Protein AF-A0A150MT27-F1 (afdb_monomer_lite)

Foldseek 3Di:
DDDDDDDDDDDDDDDDDDDDDDDDDDDDDDDPDDPVVVVLVCLQAQAAAAACLVNVSSPLLVLLLLLLQLLLVLVVQHDDDQVPDDDDLVNVLVSLVSSLVSLVSHHYDDDCVVLSVVLNVLSVVCNVVSPDRPDVSSVVNNVSSQVSSVGRHPPHDDGNPPPPVVVVVLAPPDDPDPDPLVVLVVLLDQLPDPDQPPDPDPLRSQLVSLVVQLSSLVNVLVVDNDPLSVVLSVVSNSLSVCSNPDPDSVCSVVSSVVSVVSSVVVVVVVVD

pLDDT: mean 74.23, std 21.22, range [22.47, 98.31]

Radius of gyration: 25.44 Å; chains: 1; bounding box: 55×73×66 Å

Secondary structure (DSSP, 8-state):
---------------------------------SHHHHHHHHHHB--TTB-TTT-TT-HHHHHHHHHHHHHHHHTTSS---STTSPPPHHHHHHHHHHHHHHHHH-B--STTHHHHHHHHHHHHHHHHTT--TT-HHHHHHHHHHHHHHHHHBTT--------TTTGGGTS-TT-S-SSHHHHHHHHHHHHT-S--TTSSSHHHHHHHHHHHHHHHHHHHHHH---HHHHHHHHHHHHHHHHHTT---GGGHHHHHHHHHHHHHHHHHHTT-

Organism: Geobacillus stearothermophilus (NCBI:txid1422)

Structure (mmCIF, N/CA/C/O backbone):
data_AF-A0A150MT27-F1
#
_entry.id   AF-A0A150MT27-F1
#
loop_
_atom_site.group_PDB
_atom_site.id
_atom_site.type_symbol
_atom_site.label_atom_id
_atom_site.label_alt_id
_atom_site.label_comp_id
_atom_site.label_asym_id
_atom_site.label_entity_id
_atom_site.label_seq_id
_atom_site.pdbx_PDB_ins_code
_atom_site.Cartn_x
_atom_site.Cartn_y
_atom_site.Cartn_z
_atom_site.occupancy
_atom_site.B_iso_or_equiv
_atom_site.auth_seq_id
_atom_site.auth_comp_id
_atom_site.auth_asym_id
_atom_site.auth_atom_id
_atom_site.pdbx_PDB_model_num
ATOM 1 N N . MET A 1 1 ? 4.622 46.210 31.559 1.00 41.16 1 MET A N 1
ATOM 2 C CA . MET A 1 1 ? 5.611 45.205 31.114 1.00 41.16 1 MET A CA 1
ATOM 3 C C . MET A 1 1 ? 5.125 44.618 29.802 1.00 41.16 1 MET A C 1
ATOM 5 O O . MET A 1 1 ? 4.230 43.792 29.816 1.00 41.16 1 MET A O 1
ATOM 9 N N . GLY A 1 2 ? 5.641 45.103 28.676 1.00 35.75 2 GLY A N 1
ATOM 10 C CA . GLY A 1 2 ? 5.306 44.588 27.351 1.00 35.75 2 GLY A CA 1
ATOM 11 C C . GLY A 1 2 ? 6.552 44.671 26.486 1.00 35.75 2 GLY A C 1
ATOM 12 O O . GLY A 1 2 ? 7.001 45.768 26.172 1.00 35.75 2 GLY A O 1
ATOM 13 N N . LYS A 1 3 ? 7.154 43.522 26.180 1.00 34.38 3 LYS A N 1
ATOM 14 C CA . LYS A 1 3 ? 8.244 43.408 25.210 1.00 34.38 3 LYS A CA 1
ATOM 15 C C . LYS A 1 3 ? 7.661 42.783 23.949 1.00 34.38 3 LYS A C 1
ATOM 17 O O . LYS A 1 3 ? 7.430 41.583 23.914 1.00 34.38 3 LYS A O 1
ATOM 22 N N . TRP A 1 4 ? 7.413 43.616 22.945 1.00 31.05 4 TRP A N 1
ATOM 23 C CA . TRP A 1 4 ? 7.311 43.195 21.552 1.00 31.05 4 TRP A CA 1
ATOM 24 C C . TRP A 1 4 ? 8.679 43.467 20.930 1.00 31.05 4 TRP A C 1
ATOM 26 O O . TRP A 1 4 ? 9.161 44.598 20.979 1.00 31.05 4 TRP A O 1
ATOM 36 N N . ILE A 1 5 ? 9.341 42.426 20.427 1.00 39.09 5 ILE A N 1
ATOM 37 C CA . ILE A 1 5 ? 10.638 42.533 19.756 1.00 39.09 5 ILE A CA 1
ATOM 38 C C . ILE A 1 5 ? 10.405 42.323 18.259 1.00 39.09 5 ILE A C 1
ATOM 40 O O . ILE A 1 5 ? 10.064 41.232 17.823 1.00 39.09 5 ILE A O 1
ATOM 44 N N . PHE A 1 6 ? 10.552 43.441 17.547 1.00 30.30 6 PHE A N 1
ATOM 45 C CA . PHE A 1 6 ? 11.148 43.647 16.226 1.00 30.30 6 PHE A CA 1
ATOM 46 C C . PHE A 1 6 ? 10.898 42.626 15.110 1.00 30.30 6 PHE A C 1
ATOM 48 O O . P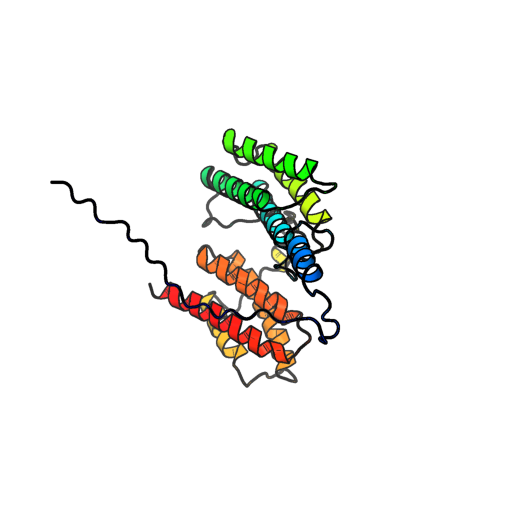HE A 1 6 ? 11.497 41.556 15.058 1.00 30.30 6 PHE A O 1
ATOM 55 N N . GLY A 1 7 ? 10.156 43.091 14.101 1.00 29.36 7 GLY A N 1
ATOM 56 C CA . GLY A 1 7 ? 10.471 42.765 12.716 1.00 29.36 7 GLY A CA 1
ATOM 57 C C . GLY A 1 7 ? 11.808 43.390 12.301 1.00 29.36 7 GLY A C 1
ATOM 58 O O . GLY A 1 7 ? 12.156 44.488 12.741 1.00 29.36 7 GLY A O 1
ATOM 59 N N . LEU A 1 8 ? 12.537 42.692 11.433 1.00 26.36 8 LEU A N 1
ATOM 60 C CA . LEU A 1 8 ? 13.673 43.238 10.701 1.00 26.36 8 LEU A CA 1
ATOM 61 C C . LEU A 1 8 ? 13.589 42.769 9.243 1.00 26.36 8 LEU A C 1
ATOM 63 O O . LEU A 1 8 ? 13.749 41.590 8.937 1.00 26.36 8 LEU A O 1
ATOM 67 N N . LEU A 1 9 ? 13.316 43.727 8.360 1.00 28.20 9 LEU A N 1
ATOM 68 C CA . LEU A 1 9 ? 13.610 43.674 6.932 1.00 28.20 9 LEU A CA 1
ATOM 69 C C . LEU A 1 9 ? 15.129 43.784 6.748 1.00 28.20 9 LEU A C 1
ATOM 71 O O . LEU A 1 9 ? 15.739 44.707 7.283 1.00 28.20 9 LEU A O 1
ATOM 75 N N . ALA A 1 10 ? 15.718 42.912 5.933 1.00 26.17 10 ALA A N 1
ATOM 76 C CA . ALA A 1 10 ? 17.030 43.148 5.342 1.00 26.17 10 ALA A CA 1
ATOM 77 C C . ALA A 1 10 ? 17.026 42.664 3.888 1.00 26.17 10 ALA A C 1
ATOM 79 O O . ALA A 1 10 ? 17.106 41.473 3.599 1.00 26.17 10 ALA A O 1
ATOM 80 N N . ALA A 1 11 ? 16.899 43.629 2.979 1.00 26.61 11 ALA A N 1
ATOM 81 C CA . ALA A 1 11 ? 17.256 43.484 1.580 1.00 26.61 11 ALA A CA 1
ATOM 82 C C . ALA A 1 11 ? 18.786 43.513 1.451 1.00 26.61 11 ALA A C 1
ATOM 84 O O . ALA A 1 11 ? 19.438 44.351 2.075 1.00 26.61 11 ALA A O 1
ATOM 85 N N . ILE A 1 12 ? 19.349 42.648 0.606 1.00 26.16 12 ILE A N 1
ATOM 86 C CA . ILE A 1 12 ? 20.713 42.805 0.097 1.00 26.16 12 ILE A CA 1
ATOM 87 C C . ILE A 1 12 ? 20.639 42.885 -1.426 1.00 26.16 12 ILE A C 1
ATOM 89 O O . ILE A 1 12 ? 20.195 41.962 -2.104 1.00 26.16 12 ILE A O 1
ATOM 93 N N . VAL A 1 13 ? 21.066 44.045 -1.919 1.00 24.73 13 VAL A N 1
ATOM 94 C CA . VAL A 1 13 ? 21.307 44.405 -3.315 1.00 24.73 13 VAL A CA 1
ATOM 95 C C . VAL A 1 13 ? 22.782 44.162 -3.624 1.00 24.73 13 VAL A C 1
ATOM 97 O O . VAL A 1 13 ? 23.631 44.671 -2.900 1.00 24.73 13 VAL A O 1
ATOM 100 N N . LEU A 1 14 ? 23.073 43.490 -4.738 1.00 25.77 14 LEU A N 1
ATOM 101 C CA . LEU A 1 14 ? 24.293 43.625 -5.551 1.00 25.77 14 LEU A CA 1
ATOM 102 C C . LEU A 1 14 ? 23.879 43.258 -6.990 1.00 25.77 14 LEU A C 1
ATOM 104 O O . LEU A 1 14 ? 23.315 42.191 -7.182 1.00 25.77 14 LEU A O 1
ATOM 108 N N . GLY A 1 15 ? 24.062 44.028 -8.057 1.00 22.47 15 GLY A N 1
ATOM 109 C CA . GLY A 1 15 ? 24.657 45.335 -8.307 1.00 22.47 15 GLY A CA 1
ATOM 110 C C . GLY A 1 15 ? 24.429 45.652 -9.799 1.00 22.47 15 GLY A C 1
ATOM 111 O O . GLY A 1 15 ? 24.260 44.747 -10.614 1.00 22.47 15 GLY A O 1
ATOM 112 N N . ILE A 1 16 ? 24.358 46.937 -10.140 1.00 27.80 16 ILE A N 1
ATOM 113 C CA . ILE A 1 16 ? 24.039 47.459 -11.477 1.00 27.80 16 ILE A CA 1
ATOM 114 C C . ILE A 1 16 ? 25.310 47.552 -12.331 1.00 27.80 16 ILE A C 1
ATOM 116 O O . ILE A 1 16 ? 26.327 48.062 -11.868 1.00 27.80 16 ILE A O 1
ATOM 120 N N . GLY A 1 17 ? 25.205 47.176 -13.607 1.00 22.80 17 GLY A N 1
ATOM 121 C CA . GLY A 1 17 ? 26.062 47.658 -14.690 1.00 22.80 17 GLY A CA 1
ATOM 122 C C . GLY A 1 17 ? 25.203 47.913 -15.929 1.00 22.80 17 GLY A C 1
ATOM 123 O O . GLY A 1 17 ? 24.696 46.973 -16.529 1.00 22.80 17 GLY A O 1
ATOM 124 N N . PHE A 1 18 ? 24.993 49.183 -16.279 1.00 31.80 18 PHE A N 1
ATOM 125 C CA . PHE A 1 18 ? 24.325 49.603 -17.516 1.00 31.80 18 PHE A CA 1
ATOM 126 C C . PHE A 1 18 ? 25.307 49.546 -18.691 1.00 31.80 18 PHE A C 1
ATOM 128 O O . PHE A 1 18 ? 26.359 50.168 -18.605 1.00 31.80 18 PHE A O 1
ATOM 135 N N . PHE A 1 19 ? 24.906 48.935 -19.809 1.00 25.03 19 PHE A N 1
ATOM 136 C CA . PHE A 1 19 ? 25.277 49.375 -21.159 1.00 25.03 19 PHE A CA 1
ATOM 137 C C . PHE A 1 19 ? 24.127 49.072 -22.129 1.00 25.03 19 PHE A C 1
ATOM 139 O O . PHE A 1 19 ? 23.629 47.952 -22.198 1.00 25.03 19 PHE A O 1
ATOM 146 N N . VAL A 1 20 ? 23.717 50.095 -22.878 1.00 38.31 20 VAL A N 1
ATOM 147 C CA . VAL A 1 20 ? 22.924 49.990 -24.109 1.00 38.31 20 VAL A CA 1
ATOM 148 C C . VAL A 1 20 ? 23.917 50.027 -25.270 1.00 38.31 20 VAL A C 1
ATOM 150 O O . VAL A 1 20 ? 24.672 50.993 -25.346 1.00 38.31 20 VAL A O 1
ATOM 153 N N . MET A 1 21 ? 23.904 49.039 -26.175 1.00 26.64 21 MET A N 1
ATOM 154 C CA . MET A 1 21 ? 24.325 49.230 -27.572 1.00 26.64 21 MET A CA 1
ATOM 155 C C . MET A 1 21 ? 23.847 48.086 -28.495 1.00 26.64 21 MET A C 1
ATOM 157 O O . MET A 1 21 ? 24.244 46.941 -28.322 1.00 26.64 21 MET A O 1
ATOM 161 N N . SER A 1 22 ? 22.999 48.478 -29.452 1.00 27.02 22 SER A N 1
ATOM 162 C CA . SER A 1 22 ? 22.851 48.103 -30.872 1.00 27.02 22 SER A CA 1
ATOM 163 C C . SER A 1 22 ? 22.938 46.663 -31.405 1.00 27.02 22 SER A C 1
ATOM 165 O O . SER A 1 22 ? 23.856 45.902 -31.126 1.00 27.02 22 SER A O 1
ATOM 167 N N . ASP A 1 23 ? 22.017 46.410 -32.347 1.00 45.97 23 ASP A N 1
ATOM 168 C CA . ASP A 1 23 ? 21.996 45.341 -33.350 1.00 45.97 23 ASP A CA 1
ATOM 169 C C . ASP A 1 23 ? 23.383 44.979 -33.907 1.00 45.97 23 ASP A C 1
ATOM 171 O O . ASP A 1 23 ? 24.014 45.793 -34.591 1.00 45.97 23 ASP A O 1
ATOM 175 N N . LYS A 1 24 ? 23.803 43.726 -33.691 1.00 39.53 24 LYS A N 1
ATOM 176 C CA . LYS A 1 24 ? 24.177 42.754 -34.738 1.00 39.53 24 LYS A CA 1
ATOM 177 C C . LYS A 1 24 ? 24.695 41.447 -34.125 1.00 39.53 24 LYS A C 1
ATOM 179 O O . LYS A 1 24 ? 25.525 41.452 -33.226 1.00 39.53 24 LYS A O 1
ATOM 184 N N . ASP A 1 25 ? 24.203 40.353 -34.702 1.00 42.25 25 ASP A N 1
ATOM 185 C CA . ASP A 1 25 ? 24.752 38.993 -34.690 1.00 42.25 25 ASP A CA 1
ATOM 186 C C . ASP A 1 25 ? 24.750 38.209 -33.364 1.00 42.25 25 ASP A C 1
ATOM 188 O O . ASP A 1 25 ? 25.762 38.065 -32.687 1.00 42.25 25 ASP A O 1
ATOM 192 N N . ALA A 1 26 ? 23.628 37.539 -33.077 1.00 32.69 26 ALA A N 1
ATOM 193 C CA . ALA A 1 26 ? 23.661 36.249 -32.386 1.00 32.69 26 ALA A CA 1
ATOM 194 C C . ALA A 1 26 ? 22.540 35.340 -32.909 1.00 32.69 26 ALA A C 1
ATOM 196 O O . ALA A 1 26 ? 21.348 35.565 -32.705 1.00 32.69 26 ALA A O 1
ATOM 197 N N . GLN A 1 27 ? 22.959 34.324 -33.654 1.00 37.78 27 GLN A N 1
ATOM 198 C CA . GLN A 1 27 ? 22.136 33.290 -34.261 1.00 37.78 27 GLN A CA 1
ATOM 199 C C . GLN A 1 27 ? 21.212 32.603 -33.241 1.00 37.78 27 GLN A C 1
ATOM 201 O O . GLN A 1 27 ? 21.664 32.119 -32.211 1.00 37.78 27 GLN A O 1
ATOM 206 N N . SER A 1 28 ? 19.929 32.500 -33.604 1.00 44.84 28 SER A N 1
ATOM 207 C CA . SER A 1 28 ? 19.049 31.344 -33.371 1.00 44.84 28 SER A CA 1
ATOM 208 C C . SER A 1 28 ? 19.344 30.502 -32.112 1.00 44.84 28 SER A C 1
ATOM 210 O O . SER A 1 28 ? 19.839 29.377 -32.208 1.00 44.84 28 SER A O 1
ATOM 212 N N . ALA A 1 29 ? 18.915 30.974 -30.943 1.00 41.16 29 ALA A N 1
ATOM 213 C CA . ALA A 1 29 ? 18.586 30.085 -29.832 1.00 41.16 29 ALA A CA 1
ATOM 214 C C . ALA A 1 29 ? 17.063 29.875 -29.813 1.00 41.16 29 ALA A C 1
ATOM 216 O O . ALA A 1 29 ? 16.300 30.783 -29.485 1.00 41.16 29 ALA A O 1
ATOM 217 N N . LYS A 1 30 ? 16.608 28.680 -30.216 1.00 41.84 30 LYS A N 1
ATOM 218 C CA . LYS A 1 30 ? 15.211 28.241 -30.051 1.00 41.84 30 LYS A CA 1
ATOM 219 C C . LYS A 1 30 ? 14.816 28.334 -28.566 1.00 41.84 30 LYS A C 1
ATOM 221 O O . LYS A 1 30 ? 15.612 27.913 -27.727 1.00 41.84 30 LYS A O 1
ATOM 226 N N . PRO A 1 31 ? 13.596 28.784 -28.219 1.00 39.81 31 PRO A N 1
ATOM 227 C CA . PRO A 1 31 ? 13.150 28.782 -26.834 1.00 39.81 31 PRO A CA 1
ATOM 228 C C . PRO A 1 31 ? 12.908 27.338 -26.376 1.00 39.81 31 PRO A C 1
ATOM 230 O O . PRO A 1 31 ? 11.963 26.677 -26.807 1.00 39.81 31 PRO A O 1
ATOM 233 N N . ALA A 1 32 ? 13.773 26.834 -25.500 1.00 51.12 32 ALA A N 1
ATOM 234 C CA . ALA A 1 32 ? 13.526 25.623 -24.730 1.00 51.12 32 ALA A CA 1
ATOM 235 C C . ALA A 1 32 ? 12.749 26.006 -23.461 1.00 51.12 32 ALA A C 1
ATOM 237 O O . ALA A 1 32 ? 13.368 26.276 -22.438 1.00 51.12 32 ALA A O 1
ATOM 238 N N . SER A 1 33 ? 11.410 26.089 -23.503 1.00 53.19 33 SER A N 1
ATOM 239 C CA . SER A 1 33 ? 10.656 26.262 -22.242 1.00 53.19 33 SER A CA 1
ATOM 240 C C . SER A 1 33 ? 9.201 25.776 -22.169 1.00 53.19 33 SER A C 1
ATOM 242 O O . SER A 1 33 ? 8.666 25.788 -21.070 1.00 53.19 33 SER A O 1
ATOM 244 N N . ASN A 1 34 ? 8.550 25.277 -23.229 1.00 50.66 34 ASN A N 1
ATOM 245 C CA . ASN A 1 34 ? 7.138 24.829 -23.116 1.00 50.66 34 ASN A CA 1
ATOM 246 C C . ASN A 1 34 ? 6.949 23.302 -23.008 1.00 50.66 34 ASN A C 1
ATOM 248 O O . ASN A 1 34 ? 5.941 22.825 -22.489 1.00 50.66 34 ASN A O 1
ATOM 252 N N . THR A 1 35 ? 7.919 22.503 -23.456 1.00 51.88 35 THR A N 1
ATOM 253 C CA . THR A 1 35 ? 7.778 21.034 -23.530 1.00 51.88 35 THR A CA 1
ATOM 254 C C . THR A 1 35 ? 8.043 20.330 -22.196 1.00 51.88 35 THR A C 1
ATOM 256 O O . THR A 1 35 ? 7.536 19.242 -21.949 1.00 51.88 35 THR A O 1
ATOM 259 N N . GLN A 1 36 ? 8.855 20.931 -21.323 1.00 50.75 36 GLN A N 1
ATOM 260 C CA . GLN A 1 36 ? 9.190 20.335 -20.029 1.00 50.75 36 GLN A CA 1
ATOM 261 C C . GLN A 1 36 ? 8.101 20.623 -18.992 1.00 50.75 36 GLN A C 1
ATOM 263 O O . GLN A 1 36 ? 7.691 19.701 -18.298 1.00 50.75 36 GLN A O 1
ATOM 268 N N . GLN A 1 37 ? 7.573 21.853 -18.947 1.00 48.75 37 GLN A N 1
ATOM 269 C CA . GLN A 1 37 ? 6.437 22.212 -18.091 1.00 48.75 37 GLN A CA 1
ATOM 270 C C . GLN A 1 37 ? 5.192 21.373 -18.418 1.00 48.75 37 GLN A C 1
ATOM 272 O O . GLN A 1 37 ? 4.629 20.768 -17.513 1.00 48.75 37 GLN A O 1
ATOM 277 N N . SER A 1 38 ? 4.845 21.222 -19.701 1.00 62.47 38 SER A N 1
ATOM 278 C CA . SER A 1 38 ? 3.725 20.361 -20.121 1.00 62.47 38 SER A CA 1
ATOM 279 C C . SER A 1 38 ? 3.914 18.892 -19.725 1.00 62.47 38 SER A C 1
ATOM 281 O O . SER A 1 38 ? 2.955 18.236 -19.335 1.00 62.47 38 SER A O 1
ATOM 283 N N . LYS A 1 39 ? 5.150 18.373 -19.741 1.00 62.03 39 LYS A N 1
ATOM 284 C CA . LYS A 1 39 ? 5.454 17.005 -19.286 1.00 62.03 39 LYS A CA 1
ATOM 285 C C . LYS A 1 39 ? 5.337 16.840 -17.763 1.00 62.03 39 LYS A C 1
ATOM 287 O O . LYS A 1 39 ? 4.972 15.762 -17.305 1.00 62.03 39 LYS A O 1
ATOM 292 N N . TRP A 1 40 ? 5.650 17.876 -16.982 1.00 59.53 40 TRP A N 1
ATOM 293 C CA . TRP A 1 40 ? 5.438 17.879 -15.529 1.00 59.53 40 TRP A CA 1
ATOM 294 C C . TRP A 1 40 ? 3.955 17.981 -15.182 1.00 59.53 40 TRP A C 1
ATOM 296 O O . TRP A 1 40 ? 3.472 17.181 -14.391 1.00 59.53 40 TRP A O 1
ATOM 306 N N . GLU A 1 41 ? 3.228 18.895 -15.824 1.00 64.50 41 GLU A N 1
ATOM 307 C CA . GLU A 1 41 ? 1.776 19.038 -15.668 1.00 64.50 41 GLU A CA 1
ATOM 308 C C . GLU A 1 41 ? 1.056 17.734 -16.034 1.00 64.50 41 GLU A C 1
ATOM 310 O O . GLU A 1 41 ? 0.176 17.294 -15.300 1.00 64.50 41 GLU A O 1
ATOM 315 N N . GLN A 1 42 ? 1.501 17.043 -17.087 1.00 70.31 42 GLN A N 1
ATOM 316 C CA . GLN A 1 42 ? 0.969 15.734 -17.471 1.00 70.31 42 GLN A CA 1
ATOM 317 C C . GLN A 1 42 ? 1.204 14.648 -16.407 1.00 70.31 42 GLN A C 1
ATOM 319 O O . GLN A 1 42 ? 0.341 13.801 -16.211 1.00 70.31 42 GLN A O 1
ATOM 324 N N . LYS A 1 43 ? 2.340 14.670 -15.699 1.00 79.62 43 LYS A N 1
ATOM 325 C CA . LYS A 1 43 ? 2.640 13.721 -14.609 1.00 79.62 43 LYS A CA 1
ATO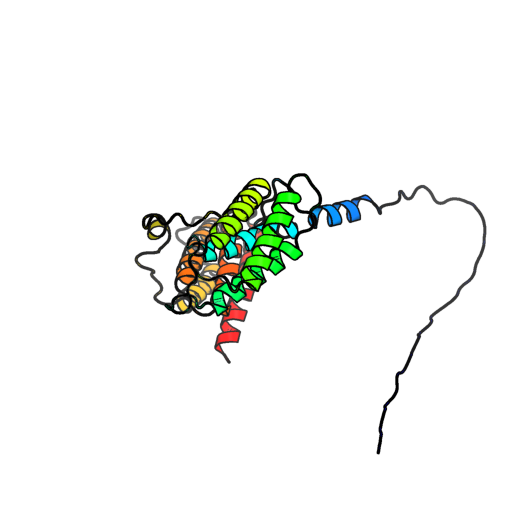M 326 C C . LYS A 1 43 ? 1.887 14.035 -13.314 1.00 79.62 43 LYS A C 1
ATOM 328 O O . LYS A 1 43 ? 1.780 13.187 -12.436 1.00 79.62 43 LYS A O 1
ATOM 333 N N . GLU A 1 44 ? 1.351 15.240 -13.165 1.00 86.00 44 GLU A N 1
ATOM 334 C CA . GLU A 1 44 ? 0.493 15.558 -12.024 1.00 86.00 44 GLU A CA 1
ATOM 335 C C . GLU A 1 44 ? -0.970 15.174 -12.260 1.00 86.00 44 GLU A C 1
ATOM 337 O O . GLU A 1 44 ? -1.687 14.950 -11.288 1.00 86.00 44 GLU A O 1
ATOM 342 N N . GLN A 1 45 ? -1.409 15.073 -13.516 1.00 92.69 45 GLN A N 1
ATOM 343 C CA . GLN A 1 45 ? -2.779 14.710 -13.879 1.00 92.69 45 GLN A CA 1
ATOM 344 C C . GLN A 1 45 ? -2.998 13.194 -13.848 1.00 92.69 45 GLN A C 1
ATOM 346 O O . GLN A 1 45 ? -2.123 12.409 -14.224 1.00 92.69 45 GLN A O 1
ATOM 351 N N . LEU A 1 46 ? -4.195 12.780 -13.436 1.00 93.94 46 LEU A N 1
ATOM 352 C CA . LEU A 1 46 ? -4.623 11.389 -13.518 1.00 93.94 46 LEU A CA 1
ATOM 353 C C . LEU A 1 46 ? -4.669 10.956 -14.988 1.00 93.94 46 LEU A C 1
ATOM 355 O O . LEU A 1 46 ? -5.361 11.564 -15.806 1.00 93.94 46 LEU A O 1
ATOM 359 N N . THR A 1 47 ? -3.903 9.920 -15.323 1.00 92.88 47 THR A N 1
ATOM 360 C CA . THR A 1 47 ? -3.657 9.506 -16.709 1.00 92.88 47 THR A CA 1
ATOM 361 C C . THR A 1 47 ? -3.980 8.028 -16.893 1.00 92.88 47 THR A C 1
ATOM 363 O O . THR A 1 47 ? -3.648 7.208 -16.045 1.00 92.88 47 THR A O 1
ATOM 366 N N . VAL A 1 48 ? -4.622 7.666 -18.004 1.00 93.31 48 VAL A N 1
ATOM 367 C CA . VAL A 1 48 ? -4.951 6.265 -18.319 1.00 93.31 48 VAL A CA 1
ATOM 368 C C . VAL A 1 48 ? -3.698 5.487 -18.720 1.00 93.31 48 VAL A C 1
ATOM 370 O O . VAL A 1 48 ? -2.863 5.988 -19.473 1.00 93.31 48 VAL A O 1
ATOM 373 N N . GLY A 1 49 ? -3.601 4.236 -18.271 1.00 86.56 49 GLY A N 1
ATOM 374 C CA . GLY A 1 49 ? -2.553 3.306 -18.687 1.00 86.56 49 GLY A CA 1
ATOM 375 C C . GLY A 1 49 ? -1.248 3.440 -17.900 1.00 86.56 49 GLY A C 1
ATOM 376 O O . GLY A 1 49 ? -0.205 2.989 -18.371 1.00 86.56 49 GLY A O 1
ATOM 377 N N . VAL A 1 50 ? -1.288 4.060 -16.720 1.00 78.94 50 VAL A N 1
ATOM 378 C CA . VAL A 1 50 ? -0.114 4.225 -15.855 1.00 78.94 50 VAL A CA 1
ATOM 379 C C . VAL A 1 50 ? 0.013 3.038 -14.907 1.00 78.94 50 VAL A C 1
ATOM 381 O O . VAL A 1 50 ? -0.964 2.583 -14.327 1.00 78.94 50 VAL A O 1
ATOM 384 N N . ASP A 1 51 ? 1.236 2.563 -14.709 1.00 78.50 51 ASP A N 1
ATOM 385 C CA . ASP A 1 51 ? 1.563 1.628 -13.634 1.00 78.50 51 ASP A CA 1
ATOM 386 C C . ASP A 1 51 ? 2.048 2.427 -12.408 1.00 78.50 51 ASP A C 1
ATOM 388 O O . ASP A 1 51 ? 3.192 2.896 -12.420 1.00 78.50 51 ASP A O 1
ATOM 392 N N . PRO A 1 52 ? 1.232 2.623 -11.355 1.00 66.31 52 PRO A N 1
ATOM 393 C CA . PRO A 1 52 ? 1.630 3.395 -10.175 1.00 66.31 52 PRO A CA 1
ATOM 394 C C . PRO A 1 52 ? 2.821 2.800 -9.404 1.00 66.31 52 PRO A C 1
ATOM 396 O O . PRO A 1 52 ? 3.453 3.513 -8.623 1.00 66.31 52 PRO A O 1
ATOM 399 N N . HIS A 1 53 ? 3.164 1.520 -9.594 1.00 64.38 53 HIS A N 1
ATOM 400 C CA . HIS A 1 53 ? 4.323 0.900 -8.933 1.00 64.38 53 HIS A CA 1
ATOM 401 C C . HIS A 1 53 ? 5.629 1.224 -9.656 1.00 64.38 53 HIS A C 1
ATOM 403 O O . HIS A 1 53 ? 6.659 1.443 -9.009 1.00 64.38 53 HIS A O 1
ATOM 409 N N . ASN A 1 54 ? 5.577 1.275 -10.987 1.00 60.28 54 ASN A N 1
ATOM 410 C CA . ASN A 1 54 ? 6.733 1.544 -11.840 1.00 60.28 54 ASN A CA 1
ATOM 411 C C . ASN A 1 54 ? 6.905 3.031 -12.180 1.00 60.28 54 ASN A C 1
ATOM 413 O O . ASN A 1 54 ? 8.020 3.463 -12.476 1.00 60.28 54 ASN A O 1
ATOM 417 N N . HIS A 1 55 ? 5.834 3.820 -12.076 1.00 66.31 55 HIS A N 1
ATOM 418 C CA . HIS A 1 55 ? 5.809 5.244 -12.404 1.00 66.31 55 HIS A CA 1
ATOM 419 C C . HIS A 1 55 ? 5.229 6.099 -11.263 1.00 66.31 55 HIS A C 1
ATOM 421 O O . HIS A 1 55 ? 4.218 6.785 -11.447 1.00 66.31 55 HIS A O 1
ATOM 427 N N . PRO A 1 56 ? 5.859 6.099 -10.071 1.00 68.00 56 PRO A N 1
ATOM 428 C CA . PRO A 1 56 ? 5.362 6.833 -8.905 1.00 68.00 56 PRO A CA 1
ATOM 429 C C . PRO A 1 56 ? 5.363 8.355 -9.101 1.00 68.00 56 PRO A C 1
ATOM 431 O O . PRO A 1 56 ? 4.754 9.084 -8.322 1.00 68.00 56 PRO A O 1
ATOM 434 N N . GLU A 1 57 ? 6.047 8.867 -10.128 1.00 70.69 57 GLU A N 1
ATOM 435 C CA . GLU A 1 57 ? 5.997 10.285 -10.454 1.00 70.69 57 GLU A CA 1
ATOM 436 C C . GLU A 1 57 ? 4.642 10.736 -11.023 1.00 70.69 57 GLU A C 1
ATOM 438 O O . GLU A 1 57 ? 4.384 11.940 -11.052 1.00 70.69 57 GLU A O 1
ATOM 443 N N . TYR A 1 58 ? 3.779 9.796 -11.431 1.00 76.50 58 TYR A N 1
ATOM 444 C CA . TYR A 1 58 ? 2.379 10.052 -11.768 1.00 76.50 58 TYR A CA 1
ATOM 445 C C . TYR A 1 58 ? 1.538 10.118 -10.491 1.00 76.50 58 TYR A C 1
ATOM 447 O O . TYR A 1 58 ? 0.846 9.171 -10.114 1.00 76.50 58 TYR A O 1
ATOM 455 N N . LYS A 1 59 ? 1.635 11.252 -9.791 1.00 83.31 59 LYS A N 1
ATOM 456 C CA . LYS A 1 59 ? 1.115 11.411 -8.422 1.00 83.31 59 LYS A CA 1
ATOM 457 C C . LYS A 1 59 ? -0.370 11.066 -8.309 1.00 83.31 59 LYS A C 1
ATOM 459 O O . LYS A 1 59 ? -0.734 10.290 -7.439 1.00 83.31 59 LYS A O 1
ATOM 464 N N . SER A 1 60 ? -1.214 11.577 -9.205 1.00 90.50 60 SER A N 1
ATOM 465 C CA . SER A 1 60 ? -2.662 11.322 -9.153 1.00 90.50 60 SER A CA 1
ATOM 466 C C . SER A 1 60 ? -3.021 9.837 -9.311 1.00 90.50 60 SER A C 1
ATOM 468 O O . SER A 1 60 ? -3.923 9.352 -8.635 1.00 90.50 60 SER A O 1
ATOM 470 N N . ASN A 1 61 ? -2.295 9.092 -10.151 1.00 89.00 61 ASN A N 1
ATOM 471 C CA . ASN A 1 61 ? -2.474 7.645 -10.312 1.00 89.00 61 ASN A CA 1
ATOM 472 C C . ASN A 1 61 ? -2.098 6.873 -9.040 1.00 89.00 61 ASN A C 1
ATOM 474 O O . ASN A 1 61 ? -2.774 5.916 -8.663 1.00 89.00 61 ASN A O 1
ATOM 478 N N . PHE A 1 62 ? -1.042 7.319 -8.362 1.00 80.31 62 PHE A N 1
ATOM 479 C CA . PHE A 1 62 ? -0.593 6.757 -7.092 1.00 80.31 62 PHE A CA 1
ATOM 480 C C . PHE A 1 62 ? -1.566 7.056 -5.942 1.00 80.31 62 PHE A C 1
ATOM 482 O O . PHE A 1 62 ? -1.858 6.177 -5.135 1.00 80.31 62 PHE A O 1
ATOM 489 N N . GLU A 1 63 ? -2.110 8.274 -5.892 1.00 88.94 63 GLU A N 1
ATOM 490 C CA . GLU A 1 63 ? -3.149 8.659 -4.931 1.00 88.94 63 GLU A CA 1
ATOM 491 C C . GLU A 1 63 ? -4.424 7.824 -5.124 1.00 88.94 63 GLU A C 1
ATOM 493 O O . GLU A 1 63 ? -4.991 7.334 -4.148 1.00 88.94 63 GLU A O 1
ATOM 498 N N . LEU A 1 64 ? -4.836 7.579 -6.375 1.00 91.12 64 LEU A N 1
ATOM 499 C CA . LEU A 1 64 ? -5.986 6.724 -6.684 1.00 91.12 64 LEU A CA 1
ATOM 500 C C . LEU A 1 64 ? -5.774 5.270 -6.234 1.00 91.12 64 LEU A C 1
ATOM 502 O O . LEU A 1 64 ? -6.663 4.687 -5.616 1.00 91.12 64 LEU A O 1
ATOM 506 N N . TYR A 1 65 ? -4.584 4.713 -6.473 1.00 83.62 65 TYR A N 1
ATOM 507 C CA . TYR A 1 65 ? -4.226 3.372 -6.004 1.00 83.62 65 TYR A CA 1
ATOM 508 C C . TYR A 1 65 ? -4.342 3.254 -4.472 1.00 83.62 65 TYR A C 1
ATOM 510 O O . TYR A 1 65 ? -4.886 2.281 -3.948 1.00 83.62 65 TYR A O 1
ATOM 518 N N . PHE A 1 66 ? -3.866 4.257 -3.726 1.00 81.44 66 PHE A N 1
ATOM 519 C CA . PHE A 1 66 ? -3.963 4.248 -2.263 1.00 81.44 66 PHE A CA 1
ATOM 520 C C . PHE A 1 66 ? -5.376 4.483 -1.743 1.00 81.44 66 PHE A C 1
ATOM 522 O O . PHE A 1 66 ? -5.766 3.856 -0.756 1.00 81.44 66 PHE A O 1
ATOM 529 N N . ALA A 1 67 ? -6.160 5.326 -2.417 1.00 86.44 67 ALA A N 1
ATOM 530 C CA . ALA A 1 67 ? -7.582 5.443 -2.131 1.00 86.44 67 ALA A CA 1
ATOM 531 C C . ALA A 1 67 ? -8.275 4.077 -2.281 1.00 86.44 67 ALA A C 1
ATOM 533 O O . ALA A 1 67 ? -9.087 3.715 -1.430 1.00 86.44 67 ALA A O 1
ATOM 534 N N . HIS A 1 68 ? -7.909 3.290 -3.302 1.00 88.94 68 HIS A N 1
ATOM 535 C CA . HIS A 1 68 ? -8.462 1.952 -3.508 1.00 88.94 68 HIS A CA 1
ATOM 536 C C . HIS A 1 68 ? -8.074 0.998 -2.382 1.00 88.94 68 HIS A C 1
ATOM 538 O O . HIS A 1 68 ? -8.970 0.453 -1.738 1.00 88.94 68 HIS A O 1
ATOM 544 N N . LEU A 1 69 ? -6.779 0.879 -2.072 1.00 80.50 69 LEU A N 1
ATOM 545 C CA . LEU A 1 69 ? -6.290 0.057 -0.960 1.00 80.50 69 LEU A CA 1
ATOM 546 C C . LEU A 1 69 ? -7.031 0.371 0.348 1.00 80.50 69 LEU A C 1
ATOM 548 O O . LEU A 1 69 ? -7.548 -0.531 1.001 1.00 80.50 69 LEU A O 1
ATOM 552 N N . ASN A 1 70 ? -7.129 1.652 0.711 1.00 81.81 70 ASN A N 1
ATOM 553 C CA . ASN A 1 70 ? -7.799 2.076 1.939 1.00 81.81 70 ASN A CA 1
ATOM 554 C C . ASN A 1 70 ? -9.309 1.798 1.898 1.00 81.81 70 ASN A C 1
ATOM 556 O O . ASN A 1 70 ? -9.887 1.369 2.895 1.00 81.81 70 ASN A O 1
ATOM 560 N N . SER A 1 71 ? -9.960 1.996 0.748 1.00 86.06 71 SER A N 1
ATOM 561 C CA . SER A 1 71 ? -11.386 1.688 0.595 1.00 86.06 71 SER A CA 1
ATOM 562 C C . SER A 1 71 ? -11.680 0.188 0.685 1.00 86.06 71 SER A C 1
ATOM 564 O O . SER A 1 71 ? -12.713 -0.192 1.228 1.00 86.06 71 SER A O 1
ATOM 566 N N . ALA A 1 72 ? -10.758 -0.671 0.240 1.00 79.75 72 ALA A N 1
ATOM 567 C CA . ALA A 1 72 ? -10.892 -2.121 0.336 1.00 79.75 72 ALA A CA 1
ATOM 568 C C . ALA A 1 72 ? -10.904 -2.607 1.798 1.00 79.75 72 ALA A C 1
ATOM 570 O O . ALA A 1 72 ? -11.597 -3.573 2.120 1.00 79.75 72 ALA A O 1
ATOM 571 N N . VAL A 1 73 ? -10.229 -1.897 2.709 1.00 79.44 73 VAL A N 1
ATOM 572 C CA . VAL A 1 73 ? -10.296 -2.160 4.160 1.00 79.44 73 VAL A CA 1
ATOM 573 C C . VAL A 1 73 ? -11.707 -1.945 4.709 1.00 79.44 73 VAL A C 1
ATOM 575 O O . VAL A 1 73 ? -12.157 -2.688 5.581 1.00 79.44 73 VAL A O 1
ATOM 578 N N . LEU A 1 74 ? -12.438 -0.949 4.193 1.00 83.19 74 LEU A N 1
ATOM 579 C CA . LEU A 1 74 ? -13.798 -0.643 4.653 1.00 83.19 74 LEU A CA 1
ATOM 580 C C . LEU A 1 74 ? -14.773 -1.808 4.421 1.00 83.19 74 LEU A C 1
ATOM 582 O O . LEU A 1 74 ? -15.762 -1.932 5.143 1.00 83.19 74 LEU A O 1
ATOM 586 N N . VAL A 1 75 ? -14.487 -2.653 3.425 1.00 81.06 75 VAL A N 1
ATOM 587 C CA . VAL A 1 75 ? -15.366 -3.724 2.931 1.00 81.06 75 VAL A CA 1
ATOM 588 C C . VAL A 1 75 ? -14.765 -5.127 3.080 1.00 81.06 75 VAL A C 1
ATOM 590 O O . VAL A 1 75 ? -15.216 -6.062 2.416 1.00 81.06 75 VAL A O 1
ATOM 593 N N . ASP A 1 76 ? -13.757 -5.287 3.945 1.00 72.00 76 ASP A N 1
ATOM 594 C CA . ASP A 1 76 ? -13.063 -6.561 4.198 1.00 72.00 76 ASP A CA 1
ATOM 595 C C . ASP A 1 76 ? -12.490 -7.209 2.909 1.00 72.00 76 ASP A C 1
ATOM 597 O O . ASP A 1 76 ? -12.488 -8.430 2.742 1.00 72.00 76 ASP A O 1
ATOM 601 N N . LYS A 1 77 ? -12.029 -6.372 1.968 1.00 65.94 77 LYS A N 1
ATOM 602 C CA . LYS A 1 77 ? -11.305 -6.747 0.733 1.00 65.94 77 LYS A CA 1
ATOM 603 C C . LYS A 1 77 ? -9.809 -6.444 0.805 1.00 65.94 77 LYS A C 1
ATOM 605 O O . LYS A 1 77 ? -9.091 -6.634 -0.171 1.00 65.94 77 LYS A O 1
ATOM 610 N N . ALA A 1 78 ? -9.352 -5.958 1.949 1.00 64.44 78 ALA A N 1
ATOM 611 C CA . ALA A 1 78 ? -7.952 -5.863 2.306 1.00 64.44 78 ALA A CA 1
ATOM 612 C C . ALA A 1 78 ? -7.839 -6.106 3.808 1.00 64.44 78 ALA A C 1
ATOM 614 O O . ALA A 1 78 ? -8.533 -5.461 4.602 1.00 64.44 78 ALA A O 1
ATOM 615 N N . ASN A 1 79 ? -6.975 -7.035 4.198 1.00 58.16 79 ASN A N 1
ATOM 616 C CA . ASN A 1 79 ? -6.695 -7.274 5.603 1.00 58.16 79 ASN A CA 1
ATOM 617 C C . ASN A 1 79 ? -5.878 -6.118 6.203 1.00 58.16 79 ASN A C 1
ATOM 619 O O . ASN A 1 79 ? -4.843 -5.711 5.674 1.00 58.16 79 ASN A O 1
ATOM 623 N N . VAL A 1 80 ? -6.323 -5.623 7.358 1.00 55.53 80 VAL A N 1
ATOM 624 C CA . VAL A 1 80 ? -5.546 -4.721 8.213 1.00 55.53 80 VAL A CA 1
ATOM 625 C C . VAL A 1 80 ? -5.352 -5.410 9.545 1.00 55.53 80 VAL A C 1
ATOM 627 O O . VAL A 1 80 ? -6.322 -5.638 10.267 1.00 55.53 80 VAL A O 1
ATOM 630 N N . ASP A 1 81 ? -4.102 -5.731 9.873 1.00 47.91 81 ASP A N 1
ATOM 631 C CA . ASP A 1 81 ? -3.795 -6.141 11.240 1.00 47.91 81 ASP A CA 1
ATOM 632 C C . ASP A 1 81 ? -3.797 -4.914 12.146 1.00 47.91 81 ASP A C 1
ATOM 634 O O . ASP A 1 81 ? -3.106 -3.927 11.878 1.00 47.91 81 ASP A O 1
ATOM 638 N N . ASN A 1 82 ? -4.597 -4.990 13.200 1.00 54.03 82 ASN A N 1
ATOM 639 C CA . ASN A 1 82 ? -4.775 -3.963 14.216 1.00 54.03 82 ASN A CA 1
ATOM 640 C C . ASN A 1 82 ? -4.430 -4.563 15.593 1.00 54.03 82 ASN A C 1
ATOM 642 O O . ASN A 1 82 ? -5.191 -4.432 16.558 1.00 54.03 82 ASN A O 1
ATOM 646 N N . GLY A 1 83 ? -3.323 -5.314 15.663 1.00 44.28 83 GLY A N 1
ATOM 647 C CA . GLY A 1 83 ? -2.897 -6.043 16.858 1.00 44.28 83 GLY A CA 1
ATOM 648 C C . GLY A 1 83 ? -3.887 -7.135 17.256 1.00 44.28 83 GLY A C 1
ATOM 649 O O . GLY A 1 83 ? -4.246 -7.243 18.434 1.00 44.28 83 GLY A O 1
ATOM 650 N N . GLY A 1 84 ? -4.439 -7.854 16.270 1.00 50.16 84 GLY A N 1
ATOM 651 C CA . GLY A 1 84 ? -5.478 -8.872 16.470 1.00 50.16 84 GLY A CA 1
ATOM 652 C C . GLY A 1 84 ? -6.837 -8.345 16.957 1.00 50.16 84 GLY A C 1
ATOM 653 O O . GLY A 1 84 ? -7.732 -9.135 17.272 1.00 50.16 84 GLY A O 1
ATOM 654 N N . LYS A 1 85 ? -7.022 -7.021 17.042 1.00 50.94 85 LYS A N 1
ATOM 655 C CA . LYS A 1 85 ? -8.298 -6.397 17.414 1.00 50.94 85 LYS A CA 1
ATOM 656 C C . LYS A 1 85 ? -9.090 -6.031 16.172 1.00 50.94 85 LYS A C 1
ATOM 658 O O . LYS A 1 85 ? -8.547 -5.604 15.162 1.00 50.94 85 LYS A O 1
ATOM 663 N N . THR A 1 86 ? -10.409 -6.112 16.265 1.00 72.56 86 THR A N 1
ATOM 664 C CA . THR A 1 86 ? -11.280 -5.534 15.240 1.00 72.56 86 THR A CA 1
ATOM 665 C C . THR A 1 86 ? -11.069 -4.023 15.162 1.00 72.56 86 THR A C 1
ATOM 667 O O . THR A 1 86 ? -10.892 -3.376 16.197 1.00 72.56 86 THR A O 1
ATOM 670 N N . LEU A 1 87 ? -11.118 -3.458 13.955 1.00 75.25 87 LEU A N 1
ATOM 671 C CA . LEU A 1 87 ? -11.073 -2.010 13.752 1.00 75.25 87 LEU A CA 1
ATOM 672 C C . LEU A 1 87 ? -12.184 -1.320 14.553 1.00 75.25 87 LEU A C 1
ATOM 674 O O . LEU A 1 87 ? -13.339 -1.754 14.546 1.00 75.25 87 LEU A O 1
ATOM 678 N N . SER A 1 88 ? -11.819 -0.255 15.261 1.00 84.56 88 SER A N 1
ATOM 679 C CA . SER A 1 88 ? -12.771 0.593 15.972 1.00 84.56 88 SER A CA 1
ATOM 680 C C . SER A 1 88 ? -13.436 1.591 15.019 1.00 84.56 88 SER A C 1
ATOM 682 O O . SER A 1 88 ? -12.945 1.850 13.921 1.00 84.56 88 SER A O 1
ATOM 684 N N . ASN A 1 89 ? -14.530 2.223 15.451 1.00 85.19 89 ASN A N 1
ATOM 685 C CA . ASN A 1 89 ? -15.168 3.289 14.666 1.00 85.19 89 ASN A CA 1
ATOM 686 C C . ASN A 1 89 ? -14.216 4.472 14.401 1.00 85.19 89 ASN A C 1
ATOM 688 O O . ASN A 1 89 ? -14.292 5.096 13.346 1.00 85.19 89 ASN A O 1
ATOM 692 N N . GLU A 1 90 ? -13.287 4.757 15.318 1.00 86.62 90 GLU A N 1
ATOM 693 C CA . GLU A 1 90 ? -12.263 5.789 15.106 1.00 86.62 90 GLU A CA 1
ATOM 694 C C . GLU A 1 90 ? -11.220 5.362 14.064 1.00 86.62 90 GLU A C 1
ATOM 696 O O . GLU A 1 90 ? -10.727 6.205 13.313 1.00 86.62 90 GLU A O 1
ATOM 701 N N . ASP A 1 91 ? -10.923 4.063 13.949 1.00 82.75 91 ASP A N 1
ATOM 702 C CA . ASP A 1 91 ? -10.068 3.553 12.872 1.00 82.75 91 ASP A CA 1
ATOM 703 C C . ASP A 1 91 ? -10.753 3.705 11.511 1.00 82.75 91 ASP A C 1
ATOM 705 O O . ASP A 1 91 ? -10.136 4.214 10.577 1.00 82.75 91 ASP A O 1
ATOM 709 N N . TYR A 1 92 ? -12.042 3.365 11.406 1.00 86.38 92 TYR A N 1
ATOM 710 C CA . TYR A 1 92 ? -12.824 3.594 10.183 1.00 86.38 92 TYR A CA 1
ATOM 711 C C . TYR A 1 92 ? -12.882 5.075 9.806 1.00 86.38 92 TYR A C 1
ATOM 713 O O . TYR A 1 92 ? -12.685 5.435 8.646 1.00 86.38 92 TYR A O 1
ATOM 721 N N . LYS A 1 93 ? -13.061 5.959 10.790 1.00 89.44 93 LYS A N 1
ATOM 722 C CA . LYS A 1 93 ? -13.013 7.406 10.574 1.00 89.44 93 LYS A CA 1
ATOM 723 C C . LYS A 1 93 ? -11.640 7.880 10.094 1.00 89.44 93 LYS A C 1
ATOM 725 O O . LYS A 1 93 ? -11.572 8.739 9.216 1.00 89.44 93 LYS A O 1
ATOM 730 N N . ARG A 1 94 ? -10.543 7.343 10.640 1.00 85.38 94 ARG A N 1
ATOM 731 C CA . ARG A 1 94 ? -9.179 7.637 10.167 1.00 85.38 94 ARG A CA 1
ATOM 732 C C . ARG A 1 94 ? -9.000 7.198 8.712 1.00 85.38 94 ARG A C 1
ATOM 734 O O . ARG A 1 94 ? -8.589 8.018 7.901 1.00 85.38 94 ARG A O 1
ATOM 741 N N . ILE A 1 95 ? -9.415 5.976 8.375 1.00 84.56 95 ILE A N 1
ATOM 742 C CA . ILE A 1 95 ? -9.353 5.437 7.008 1.00 84.56 95 ILE A CA 1
ATOM 743 C C . ILE A 1 95 ? -10.152 6.312 6.031 1.00 84.56 95 ILE A C 1
ATOM 745 O O . ILE A 1 95 ? -9.649 6.656 4.967 1.00 84.56 95 ILE A O 1
ATOM 749 N N . LEU A 1 96 ? -11.367 6.739 6.392 1.00 94.69 96 LEU A N 1
ATOM 750 C CA . LEU A 1 96 ? -12.160 7.653 5.560 1.00 94.69 96 LEU A CA 1
ATOM 751 C C . LEU A 1 96 ? -11.459 9.002 5.338 1.00 94.69 96 LEU A C 1
ATOM 753 O O . LEU A 1 96 ? -11.493 9.534 4.229 1.00 94.69 96 LEU A O 1
ATOM 757 N N . ASN A 1 97 ? -10.807 9.555 6.366 1.00 91.06 97 ASN A N 1
ATOM 758 C CA . ASN A 1 97 ? -10.029 10.789 6.226 1.00 91.06 97 ASN A CA 1
ATOM 759 C C . ASN A 1 97 ? -8.800 10.603 5.325 1.00 91.06 97 ASN A C 1
ATOM 761 O O . ASN A 1 97 ? -8.471 11.513 4.564 1.00 91.06 97 ASN A O 1
ATOM 765 N N . ASP A 1 98 ? -8.151 9.440 5.376 1.00 84.88 98 ASP A N 1
ATOM 766 C CA . ASP A 1 98 ? -7.041 9.114 4.480 1.00 84.88 98 ASP A CA 1
ATOM 767 C C . ASP A 1 98 ? -7.531 9.002 3.031 1.00 84.88 98 ASP A C 1
ATOM 769 O O . ASP A 1 98 ? -7.001 9.694 2.165 1.00 84.88 98 ASP A O 1
ATOM 773 N N . ILE A 1 99 ? -8.619 8.260 2.777 1.00 91.75 99 ILE A N 1
ATOM 774 C CA . ILE A 1 99 ? -9.253 8.183 1.447 1.00 91.75 99 ILE A CA 1
ATOM 775 C C . ILE A 1 99 ? -9.590 9.585 0.935 1.00 91.75 99 ILE A C 1
ATOM 777 O O . ILE A 1 99 ? -9.245 9.923 -0.195 1.00 91.75 99 ILE A O 1
ATOM 781 N N . ARG A 1 100 ? -10.219 10.428 1.765 1.00 97.81 100 ARG A N 1
ATOM 782 C CA . ARG A 1 100 ? -10.532 11.817 1.407 1.00 97.81 100 ARG A CA 1
ATOM 783 C C . ARG A 1 100 ? -9.279 12.578 0.978 1.00 97.81 100 ARG A C 1
ATOM 785 O O . ARG A 1 100 ? -9.277 13.198 -0.079 1.00 97.81 100 ARG A O 1
ATOM 792 N N . LYS A 1 101 ? -8.215 12.509 1.779 1.00 91.69 101 LYS A N 1
ATOM 793 C CA . LYS A 1 101 ? -6.941 13.175 1.492 1.00 91.69 101 LYS A CA 1
ATOM 794 C C . LYS A 1 101 ? -6.336 12.692 0.171 1.00 91.69 101 LYS A C 1
ATOM 796 O O . LYS A 1 101 ? -5.887 13.523 -0.613 1.00 91.69 101 LYS A O 1
ATOM 801 N N . ASN A 1 102 ? -6.337 11.381 -0.082 1.00 89.38 102 ASN A N 1
ATOM 802 C CA . ASN A 1 102 ? -5.870 10.821 -1.349 1.00 89.38 102 ASN A CA 1
ATOM 803 C C . ASN A 1 102 ? -6.700 11.373 -2.525 1.00 89.38 102 ASN A C 1
ATOM 805 O O . ASN A 1 102 ? -6.139 11.875 -3.494 1.00 89.38 102 ASN A O 1
ATOM 809 N N . LEU A 1 103 ? -8.034 11.359 -2.420 1.00 97.25 103 LEU A N 1
ATOM 810 C CA . LEU A 1 103 ? -8.931 11.863 -3.467 1.00 97.25 103 LEU A CA 1
ATOM 811 C C . LEU A 1 103 ? -8.776 13.372 -3.722 1.00 97.25 103 LEU A C 1
ATOM 813 O O . LEU A 1 103 ? -8.860 13.806 -4.871 1.00 97.25 103 LEU A O 1
ATOM 817 N N . ASP A 1 104 ? -8.540 14.176 -2.684 1.00 96.75 104 ASP A N 1
ATOM 818 C CA . ASP A 1 104 ? -8.331 15.628 -2.798 1.00 96.75 104 ASP A CA 1
ATOM 819 C C . ASP A 1 104 ? -7.008 15.980 -3.501 1.00 96.75 104 ASP A C 1
ATOM 821 O O . ASP A 1 104 ? -6.906 17.025 -4.148 1.00 96.75 104 ASP A O 1
ATOM 825 N N . ASN A 1 105 ? -6.009 15.096 -3.430 1.00 92.25 105 ASN A N 1
ATOM 826 C CA . ASN A 1 105 ? -4.728 15.264 -4.117 1.00 92.25 105 ASN A CA 1
ATOM 827 C C . ASN A 1 105 ? -4.782 14.908 -5.613 1.00 92.25 105 ASN A C 1
ATOM 829 O O . ASN A 1 105 ? -3.848 15.242 -6.350 1.00 92.25 105 ASN A O 1
ATOM 833 N N . ILE A 1 106 ? -5.850 14.252 -6.079 1.00 96.12 106 ILE A N 1
ATOM 834 C CA . ILE A 1 106 ? -6.016 13.877 -7.486 1.00 96.12 106 ILE A CA 1
ATOM 835 C C . ILE A 1 106 ? -6.375 15.112 -8.316 1.00 96.12 106 ILE A C 1
ATOM 837 O O . ILE A 1 106 ? -7.401 15.763 -8.104 1.00 96.12 106 ILE A O 1
ATOM 841 N N . LYS A 1 107 ? -5.553 15.391 -9.331 1.00 95.50 107 LYS A N 1
ATOM 842 C CA . LYS A 1 107 ? -5.833 16.387 -10.371 1.00 95.50 107 LYS A CA 1
ATOM 843 C C . LYS A 1 107 ? -6.401 15.679 -11.596 1.00 95.50 107 LYS A C 1
ATOM 845 O O . LYS A 1 107 ? -5.722 14.836 -12.181 1.00 95.50 107 LYS A O 1
ATOM 850 N N . TYR A 1 108 ? -7.646 15.992 -11.950 1.00 94.50 108 TYR A N 1
ATOM 851 C CA . TYR A 1 108 ? -8.317 15.425 -13.118 1.00 94.50 108 TYR A CA 1
ATOM 852 C C . TYR A 1 108 ? -9.551 16.248 -13.509 1.00 94.50 108 TYR A C 1
ATOM 854 O O . TYR A 1 108 ? -10.356 16.612 -12.650 1.00 94.50 108 TYR A O 1
ATOM 862 N N . ASP A 1 109 ? -9.730 16.518 -14.801 1.00 91.88 109 ASP A N 1
ATOM 863 C CA . ASP A 1 109 ? -10.885 17.238 -15.352 1.00 91.88 109 ASP A CA 1
ATOM 864 C C . ASP A 1 109 ? -11.526 16.550 -16.575 1.00 91.88 109 ASP A C 1
ATOM 866 O O . ASP A 1 109 ? -12.351 17.156 -17.261 1.00 91.88 109 ASP A O 1
ATOM 870 N N . GLY A 1 110 ? -11.178 15.281 -16.821 1.00 92.06 110 GLY A N 1
ATOM 871 C CA . GLY A 1 110 ? -11.635 14.496 -17.970 1.00 92.06 110 GLY A CA 1
ATOM 872 C C . GLY A 1 110 ? -12.960 13.745 -17.774 1.00 92.06 110 GLY A C 1
ATOM 873 O O . GLY A 1 110 ? -13.771 14.058 -16.905 1.00 92.06 110 GLY A O 1
ATOM 874 N N . GLU A 1 111 ? -13.177 12.721 -18.602 1.00 91.56 111 GLU A N 1
ATOM 875 C CA . GLU A 1 111 ? -14.452 11.999 -18.743 1.00 91.56 111 GLU A CA 1
ATOM 876 C C . GLU A 1 111 ? -14.981 11.328 -17.463 1.00 91.56 111 GLU A C 1
ATOM 878 O O . GLU A 1 111 ? -16.191 11.220 -17.307 1.00 91.56 111 GLU A O 1
ATOM 883 N N . LYS A 1 112 ? -14.101 10.923 -16.536 1.00 94.62 112 LYS A N 1
ATOM 884 C CA . LYS A 1 112 ? -14.460 10.300 -15.243 1.00 94.62 112 LYS A CA 1
ATOM 885 C C . LYS A 1 112 ? -14.582 11.270 -14.063 1.00 94.62 112 LYS A C 1
ATOM 887 O O . LYS A 1 112 ? -14.552 10.864 -12.899 1.00 94.62 112 LYS A O 1
ATOM 892 N N . LYS A 1 113 ? -14.649 12.577 -14.338 1.00 95.88 113 LYS A N 1
ATOM 893 C CA . LYS A 1 113 ? -14.675 13.612 -13.298 1.00 95.88 113 LYS A CA 1
ATOM 894 C C . LYS A 1 113 ? -15.907 13.481 -12.406 1.00 95.88 113 LYS A C 1
ATOM 896 O O . LYS A 1 113 ? -15.797 13.664 -11.197 1.00 95.88 113 LYS A O 1
ATOM 901 N N . ASP A 1 114 ? -17.058 13.152 -12.983 1.00 95.88 114 ASP A N 1
ATOM 902 C CA . ASP A 1 114 ? -18.307 13.046 -12.231 1.00 95.88 114 ASP A CA 1
ATOM 903 C C . ASP A 1 114 ? -18.270 11.875 -11.241 1.00 95.88 114 ASP A C 1
ATOM 905 O O . ASP A 1 114 ? -18.716 12.027 -10.105 1.00 95.88 114 ASP A O 1
ATOM 909 N N . GLU A 1 115 ? -17.680 10.736 -11.614 1.00 97.25 115 GLU A N 1
ATOM 910 C CA . GLU A 1 115 ? -17.452 9.609 -10.707 1.00 97.25 115 GLU A CA 1
ATOM 911 C C . GLU A 1 115 ? -16.460 9.958 -9.587 1.00 97.25 115 GLU A C 1
ATOM 913 O O . GLU A 1 115 ? -16.710 9.627 -8.425 1.00 97.25 115 GLU A O 1
ATOM 918 N N . LEU A 1 116 ? -15.377 10.679 -9.904 1.00 97.62 116 LEU A N 1
ATOM 919 C CA . LEU A 1 116 ? -14.405 11.141 -8.908 1.00 97.62 116 LEU A CA 1
ATOM 920 C C . LEU A 1 116 ? -15.046 12.105 -7.892 1.00 97.62 116 LEU A C 1
ATOM 922 O O . LEU A 1 116 ? -14.875 11.957 -6.681 1.00 97.62 116 LEU A O 1
ATOM 926 N N . GLU A 1 117 ? -15.833 13.071 -8.363 1.00 97.75 117 GLU A N 1
ATOM 927 C CA . GLU A 1 117 ? -16.554 14.010 -7.498 1.00 97.75 117 GLU A CA 1
ATOM 928 C C . GLU A 1 117 ? -17.694 13.332 -6.726 1.00 97.75 117 GLU A C 1
ATOM 930 O O . GLU A 1 117 ? -17.982 13.702 -5.584 1.00 97.75 117 GLU A O 1
ATOM 935 N N . LYS A 1 118 ? -18.332 12.311 -7.311 1.00 96.75 118 LYS A N 1
ATOM 936 C CA . LYS A 1 118 ? -19.320 11.484 -6.614 1.00 96.75 118 LYS A CA 1
ATOM 937 C C . LYS A 1 118 ? -18.684 10.793 -5.412 1.00 96.75 118 LYS A C 1
ATOM 939 O O . LYS A 1 118 ? -19.237 10.884 -4.317 1.00 96.75 118 LYS A O 1
ATOM 944 N N . VAL A 1 119 ? -17.531 10.141 -5.579 1.00 98.12 119 VAL A N 1
ATOM 945 C CA . VAL A 1 119 ? -16.920 9.413 -4.461 1.00 98.12 119 VAL A CA 1
ATOM 946 C C . VAL A 1 119 ? -16.370 10.335 -3.375 1.00 98.12 119 VAL A C 1
ATOM 948 O O . VAL A 1 119 ? -16.543 10.028 -2.199 1.00 98.12 119 VAL A O 1
ATOM 951 N N . LYS A 1 120 ? -15.843 11.519 -3.721 1.00 98.31 120 LYS A N 1
ATOM 952 C CA . LYS A 1 120 ? -15.492 12.547 -2.720 1.00 98.31 120 LYS A CA 1
ATOM 953 C C . LYS A 1 120 ? -16.687 12.921 -1.840 1.00 98.31 120 LYS A C 1
ATOM 955 O O . LYS A 1 120 ? -16.577 12.928 -0.617 1.00 98.31 120 LYS A O 1
ATOM 960 N N . LYS A 1 121 ? -17.854 13.161 -2.453 1.00 98.12 121 LYS A N 1
ATOM 961 C CA . LYS A 1 121 ? -19.093 13.473 -1.720 1.00 98.12 121 LYS A CA 1
ATOM 962 C C . LYS A 1 121 ? -19.545 12.321 -0.829 1.00 98.12 121 LYS A C 1
ATOM 964 O O . LYS A 1 121 ? -19.974 12.575 0.291 1.00 98.12 121 LYS A O 1
ATOM 969 N N . LEU A 1 122 ? -19.447 11.080 -1.303 1.00 97.62 122 LEU A N 1
ATOM 970 C CA . LEU A 1 122 ? -19.795 9.902 -0.503 1.00 97.62 122 LEU A CA 1
ATOM 971 C C . LEU A 1 122 ? -18.862 9.745 0.703 1.00 97.62 122 LEU A C 1
ATOM 973 O O . LEU A 1 122 ? -19.333 9.486 1.806 1.00 97.62 122 LEU A O 1
ATOM 977 N N . VAL A 1 123 ? -17.556 9.961 0.526 1.00 98.31 123 VAL A N 1
ATOM 978 C CA . VAL A 1 123 ? -16.588 9.935 1.633 1.00 98.31 123 VAL A CA 1
ATOM 979 C C . VAL A 1 123 ? -16.893 11.040 2.648 1.00 98.31 123 VAL A C 1
ATOM 981 O O . VAL A 1 123 ? -16.939 10.772 3.847 1.00 98.31 123 VAL A O 1
ATOM 984 N N . ASP A 1 124 ? -17.186 12.260 2.190 1.00 98.19 124 ASP A N 1
ATOM 985 C CA . ASP A 1 124 ? -17.613 13.354 3.068 1.00 98.19 124 ASP A CA 1
ATOM 986 C C . ASP A 1 124 ? -18.894 13.018 3.840 1.00 98.19 124 ASP A C 1
ATOM 988 O O . ASP A 1 124 ? -18.970 13.260 5.046 1.00 98.19 124 ASP A O 1
ATOM 992 N N . GLN A 1 125 ? -19.884 12.425 3.171 1.00 96.62 125 GLN A N 1
ATOM 993 C CA . GLN A 1 125 ? -21.124 11.969 3.800 1.00 96.62 125 GLN A CA 1
ATOM 994 C C . GLN A 1 125 ? -20.862 10.880 4.844 1.00 96.62 125 GLN A C 1
ATOM 996 O O . GLN A 1 125 ? -21.409 10.950 5.943 1.00 96.62 125 GLN A O 1
ATOM 1001 N N . ALA A 1 126 ? -20.001 9.907 4.542 1.00 96.69 126 ALA A N 1
ATOM 1002 C CA . ALA A 1 126 ? -19.627 8.848 5.474 1.00 96.69 126 ALA A CA 1
ATOM 1003 C C . ALA A 1 126 ? -18.951 9.416 6.734 1.00 96.69 126 ALA A C 1
ATOM 1005 O O . ALA A 1 126 ? -19.295 9.025 7.849 1.00 96.69 126 ALA A O 1
ATOM 1006 N N . ILE A 1 127 ? -18.047 10.391 6.574 1.00 95.75 127 ILE A N 1
ATOM 1007 C CA . ILE A 1 127 ? -17.392 11.080 7.696 1.00 95.75 127 ILE A CA 1
ATOM 1008 C C . ILE A 1 127 ? -18.415 11.864 8.527 1.00 95.75 127 ILE A C 1
ATOM 1010 O O . ILE A 1 127 ? -18.430 11.748 9.752 1.00 95.75 127 ILE A O 1
ATOM 1014 N N . GLN A 1 128 ? -19.276 12.657 7.881 1.00 96.69 128 GLN A N 1
ATOM 1015 C CA . GLN A 1 128 ? -20.275 13.494 8.560 1.00 96.69 128 GLN A CA 1
ATOM 1016 C C . GLN A 1 128 ? -21.302 12.664 9.335 1.00 96.69 128 GLN A C 1
ATOM 1018 O O . GLN A 1 128 ? -21.696 13.043 10.439 1.00 96.69 128 GLN A O 1
ATOM 1023 N N . ASN A 1 129 ? -21.695 11.519 8.781 1.00 94.19 129 ASN A N 1
ATOM 1024 C CA . ASN A 1 129 ? -22.671 10.624 9.391 1.00 94.19 129 ASN A CA 1
ATOM 1025 C C . ASN A 1 129 ? -22.053 9.674 10.430 1.00 94.19 129 ASN A C 1
ATOM 1027 O O . ASN A 1 129 ? -22.793 8.927 11.062 1.00 94.19 129 ASN A O 1
ATOM 1031 N N . ASN A 1 130 ? -20.729 9.720 10.642 1.00 91.69 130 ASN A N 1
ATOM 1032 C CA . ASN A 1 130 ? -19.978 8.754 11.453 1.00 91.69 130 ASN A CA 1
ATOM 1033 C C . ASN A 1 130 ? -20.300 7.304 11.059 1.00 91.69 130 ASN A C 1
ATOM 1035 O O . ASN A 1 130 ? -20.627 6.485 11.918 1.00 91.69 130 ASN A O 1
ATOM 1039 N N . ALA A 1 131 ? -20.236 7.021 9.755 1.00 88.31 131 ALA A N 1
ATOM 1040 C CA . ALA A 1 131 ? -20.496 5.697 9.209 1.00 88.31 131 ALA A CA 1
ATOM 1041 C C . ALA A 1 131 ? -19.615 4.628 9.879 1.00 88.31 131 ALA A C 1
ATOM 1043 O O . ALA A 1 131 ? -18.453 4.874 10.224 1.00 88.31 131 ALA A O 1
ATOM 1044 N N . ILE A 1 132 ? -20.182 3.441 10.060 1.00 83.69 132 ILE A N 1
ATOM 1045 C CA . ILE A 1 132 ? -19.576 2.313 10.767 1.00 83.69 132 ILE A CA 1
ATOM 1046 C C . ILE A 1 132 ? -19.438 1.096 9.852 1.00 83.69 132 ILE A C 1
ATOM 1048 O O . ILE A 1 132 ? -19.990 1.038 8.752 1.00 83.69 132 ILE A O 1
ATOM 1052 N N . LYS A 1 133 ? -18.690 0.090 10.320 1.00 79.94 133 LYS A N 1
ATOM 1053 C CA . LYS A 1 133 ? -18.522 -1.174 9.598 1.00 79.94 133 LYS A CA 1
ATOM 1054 C C . LYS A 1 133 ? -19.878 -1.764 9.191 1.00 79.94 133 LYS A C 1
ATOM 1056 O O . LYS A 1 133 ? -20.730 -1.994 10.045 1.00 79.94 133 LYS A O 1
ATOM 1061 N N . GLY A 1 134 ? -20.012 -2.095 7.907 1.00 74.50 134 GLY A N 1
ATOM 1062 C CA . GLY A 1 134 ? -21.206 -2.725 7.339 1.00 74.50 134 GLY A CA 1
ATOM 1063 C C . GLY A 1 134 ? -22.209 -1.750 6.722 1.00 74.50 134 GLY A C 1
ATOM 1064 O O . GLY A 1 134 ? -23.148 -2.211 6.078 1.00 74.50 134 GLY A O 1
ATOM 1065 N N . ASP A 1 135 ? -22.006 -0.437 6.858 1.00 75.75 135 ASP A N 1
ATOM 1066 C CA . ASP A 1 135 ? -22.851 0.550 6.189 1.00 75.75 135 ASP A CA 1
ATOM 1067 C C . ASP A 1 135 ? -22.706 0.461 4.660 1.00 75.75 135 ASP A C 1
ATOM 1069 O O . ASP A 1 135 ? -21.599 0.398 4.118 1.00 75.75 135 ASP A O 1
ATOM 1073 N N . GLU A 1 136 ? -23.833 0.517 3.943 1.00 79.81 136 GLU A N 1
ATOM 1074 C CA . GLU A 1 136 ? -23.881 0.387 2.475 1.00 79.81 136 GLU A CA 1
ATOM 1075 C C . GLU A 1 136 ? -23.014 1.430 1.752 1.00 79.81 136 GLU A C 1
ATOM 1077 O O . GLU A 1 136 ? -22.462 1.158 0.684 1.00 79.81 136 GLU A O 1
ATOM 1082 N N . ILE A 1 137 ? -22.827 2.601 2.368 1.00 81.31 137 ILE A N 1
ATOM 1083 C CA . ILE A 1 137 ? -21.994 3.679 1.829 1.00 81.31 137 ILE A CA 1
ATOM 1084 C C . ILE A 1 137 ? -20.528 3.255 1.649 1.00 81.31 137 ILE A C 1
ATOM 1086 O O . ILE A 1 137 ? -19.876 3.725 0.721 1.00 81.31 137 ILE A O 1
ATOM 1090 N N . PHE A 1 138 ? -20.006 2.333 2.468 1.00 87.31 138 PHE A N 1
ATOM 1091 C CA . PHE A 1 138 ? -18.640 1.818 2.310 1.00 87.31 138 PHE A CA 1
ATOM 1092 C C . PHE A 1 138 ? -18.493 0.976 1.046 1.00 87.31 138 PHE A C 1
ATOM 1094 O O . PHE A 1 138 ? -17.501 1.120 0.331 1.00 87.31 138 PHE A O 1
ATOM 1101 N N . TYR A 1 139 ? -19.498 0.154 0.732 1.00 77.38 139 TYR A N 1
ATOM 1102 C CA . TYR A 1 139 ? -19.525 -0.614 -0.511 1.00 77.38 139 TYR A CA 1
ATOM 1103 C C . TYR A 1 139 ? -19.610 0.299 -1.729 1.00 77.38 139 TYR A C 1
ATOM 1105 O O . TYR A 1 139 ? -18.884 0.086 -2.696 1.00 77.38 139 TYR A O 1
ATOM 1113 N N . GLU A 1 140 ? -20.441 1.342 -1.686 1.00 80.94 140 GLU A N 1
ATOM 1114 C CA . GLU A 1 140 ? -20.538 2.281 -2.805 1.00 80.94 140 GLU A CA 1
ATOM 1115 C C . GLU A 1 140 ? -19.231 3.064 -3.021 1.00 80.94 140 GLU A C 1
ATOM 1117 O O . GLU A 1 140 ? -18.779 3.193 -4.161 1.00 80.94 140 GLU A O 1
ATOM 1122 N N . ILE A 1 141 ? -18.587 3.533 -1.942 1.00 91.31 141 ILE A N 1
ATOM 1123 C CA . ILE A 1 141 ? -17.272 4.192 -2.000 1.00 91.31 141 ILE A CA 1
ATOM 1124 C C . ILE A 1 141 ? -16.233 3.263 -2.638 1.00 91.31 141 ILE A C 1
ATOM 1126 O O . ILE A 1 141 ? -15.570 3.660 -3.598 1.00 91.31 141 ILE A O 1
ATOM 1130 N N . HIS A 1 142 ? -16.108 2.032 -2.129 1.00 90.62 142 HIS A N 1
ATOM 1131 C CA . HIS A 1 142 ? -15.148 1.047 -2.632 1.00 90.62 142 HIS A CA 1
ATOM 1132 C C . HIS A 1 142 ? -15.370 0.740 -4.114 1.00 90.62 142 HIS A C 1
ATOM 1134 O O . HIS A 1 142 ? -14.426 0.834 -4.891 1.00 90.62 142 HIS A O 1
ATOM 1140 N N . GLN A 1 143 ? -16.606 0.454 -4.534 1.00 81.00 143 GLN A N 1
ATOM 1141 C CA . GLN A 1 143 ? -16.898 0.086 -5.923 1.00 81.00 143 GLN A CA 1
ATOM 1142 C C . GLN A 1 143 ? -16.559 1.201 -6.916 1.00 81.00 143 GLN A C 1
ATOM 1144 O O . GLN A 1 143 ? -16.005 0.932 -7.982 1.00 81.00 143 GLN A O 1
ATOM 1149 N N . ILE A 1 144 ? -16.854 2.460 -6.578 1.00 86.88 144 ILE A N 1
ATOM 1150 C CA . ILE A 1 144 ? -16.515 3.582 -7.462 1.00 86.88 144 ILE A CA 1
ATOM 1151 C C . ILE A 1 144 ? -14.994 3.7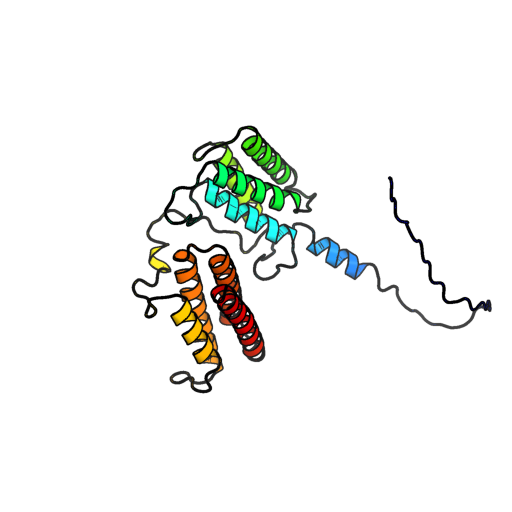41 -7.564 1.00 86.88 144 ILE A C 1
ATOM 1153 O O . ILE A 1 144 ? -14.477 3.911 -8.667 1.00 86.88 144 ILE A O 1
ATOM 1157 N N . ILE A 1 145 ? -14.270 3.656 -6.442 1.00 95.62 145 ILE A N 1
ATOM 1158 C CA . ILE A 1 145 ? -12.804 3.760 -6.451 1.00 95.62 145 ILE A CA 1
ATOM 1159 C C . ILE A 1 145 ? -12.177 2.583 -7.207 1.00 95.62 145 ILE A C 1
ATOM 1161 O O . ILE A 1 145 ? -11.262 2.806 -7.993 1.00 95.62 145 ILE A O 1
ATOM 1165 N N . HIS A 1 146 ? -12.693 1.364 -7.033 1.00 88.25 146 HIS A N 1
ATOM 1166 C CA . HIS A 1 146 ? -12.239 0.167 -7.739 1.00 88.25 146 HIS A CA 1
ATOM 1167 C C . HIS A 1 146 ? -12.316 0.337 -9.261 1.00 88.25 146 HIS A C 1
ATOM 1169 O O . HIS A 1 146 ? -11.337 0.102 -9.970 1.00 88.25 146 HIS A O 1
ATOM 1175 N N . GLU A 1 147 ? -13.463 0.787 -9.777 1.00 84.19 147 GLU A N 1
ATOM 1176 C CA . GLU A 1 147 ? -13.651 0.982 -11.218 1.00 84.19 147 GLU A CA 1
ATOM 1177 C C . GLU A 1 147 ? -12.813 2.144 -11.769 1.00 84.19 147 GLU A C 1
ATOM 1179 O O . GLU A 1 147 ? -12.313 2.064 -12.893 1.00 84.19 147 GLU A O 1
ATOM 1184 N N . LEU A 1 148 ? -12.603 3.204 -10.979 1.00 95.19 148 LEU A N 1
ATOM 1185 C CA . LEU A 1 148 ? -11.670 4.274 -11.334 1.00 95.19 148 LEU A CA 1
ATOM 1186 C C . LEU A 1 148 ? -10.232 3.743 -11.408 1.00 95.19 148 LEU A C 1
ATOM 1188 O O . LEU A 1 148 ? -9.555 3.965 -12.410 1.00 95.19 148 LEU A O 1
ATOM 1192 N N . ASP A 1 149 ? -9.769 3.021 -10.387 1.00 88.88 149 ASP A N 1
ATOM 1193 C CA . ASP A 1 149 ? -8.410 2.477 -10.331 1.00 88.88 149 ASP A CA 1
ATOM 1194 C C . ASP A 1 149 ? -8.152 1.521 -11.501 1.00 88.88 149 ASP A C 1
ATOM 1196 O O . ASP A 1 149 ? -7.187 1.686 -12.240 1.00 88.88 149 ASP A O 1
ATOM 1200 N N . LYS A 1 150 ? -9.084 0.604 -11.773 1.00 83.75 150 LYS A N 1
ATOM 1201 C CA . LYS A 1 150 ? -9.024 -0.316 -12.917 1.00 83.75 150 LYS A CA 1
ATOM 1202 C C . LYS A 1 150 ? -9.006 0.387 -14.277 1.00 83.75 150 LYS A C 1
ATOM 1204 O O . LYS A 1 150 ? -8.409 -0.122 -15.223 1.00 83.75 150 LYS A O 1
ATOM 1209 N N . HIS A 1 151 ? -9.688 1.525 -14.404 1.00 92.44 151 HIS A N 1
ATOM 1210 C CA . HIS A 1 151 ? -9.696 2.300 -15.643 1.00 92.44 151 HIS A CA 1
ATOM 1211 C C . HIS A 1 151 ? -8.372 3.045 -15.861 1.00 92.44 151 HIS A C 1
ATOM 1213 O O . HIS A 1 151 ? -7.840 3.043 -16.972 1.00 92.44 151 HIS A O 1
ATOM 1219 N N . PHE A 1 152 ? -7.841 3.694 -14.822 1.00 92.75 152 PHE A N 1
ATOM 1220 C CA . PHE A 1 152 ? -6.664 4.555 -14.953 1.00 92.75 152 PHE A CA 1
ATOM 1221 C C . PHE A 1 152 ? -5.338 3.807 -14.815 1.00 92.75 152 PHE A C 1
ATOM 1223 O O . PHE A 1 152 ? -4.384 4.136 -15.527 1.00 92.75 152 PHE A O 1
ATOM 1230 N N . ASN A 1 153 ? -5.271 2.805 -13.941 1.00 79.25 153 ASN A N 1
ATOM 1231 C CA . ASN A 1 153 ? -4.043 2.099 -13.611 1.00 79.25 153 ASN A CA 1
ATOM 1232 C C . ASN A 1 153 ? -3.964 0.726 -14.288 1.00 79.25 153 ASN A C 1
ATOM 1234 O O . ASN A 1 153 ? -4.896 -0.074 -14.250 1.00 79.25 153 ASN A O 1
ATOM 1238 N N . THR A 1 154 ? -2.809 0.418 -14.881 1.00 77.75 154 THR A N 1
ATOM 1239 C CA . THR A 1 154 ? -2.530 -0.921 -15.435 1.00 77.75 154 THR A CA 1
ATOM 1240 C C . THR A 1 154 ? -2.290 -1.949 -14.334 1.00 77.75 154 THR A C 1
ATOM 1242 O O . THR A 1 154 ? -2.629 -3.119 -14.498 1.00 77.75 154 THR A O 1
ATOM 1245 N N . THR A 1 155 ? -1.740 -1.505 -13.204 1.00 73.88 155 THR A N 1
ATOM 1246 C CA . THR A 1 155 ? -1.544 -2.269 -11.966 1.00 73.88 155 THR A CA 1
ATOM 1247 C C . THR A 1 155 ? -2.446 -1.710 -10.862 1.00 73.88 155 THR A C 1
ATOM 1249 O O . THR A 1 155 ? -1.990 -1.182 -9.848 1.00 73.88 155 THR A O 1
ATOM 1252 N N . TYR A 1 156 ? -3.759 -1.801 -11.079 1.00 71.88 156 TYR A N 1
ATOM 1253 C CA . TYR A 1 156 ? -4.762 -1.456 -10.071 1.00 71.88 156 TYR A CA 1
ATOM 1254 C C . TYR A 1 156 ? -4.680 -2.398 -8.855 1.00 71.88 156 TYR A C 1
ATOM 1256 O O . TYR A 1 156 ? -4.211 -3.538 -8.960 1.00 71.88 156 TYR A O 1
ATOM 1264 N N . PHE A 1 157 ? -5.120 -1.932 -7.687 1.00 71.19 157 PHE A N 1
ATOM 1265 C CA . PHE A 1 157 ? -5.198 -2.769 -6.493 1.00 71.19 157 PHE A CA 1
ATOM 1266 C C . PHE A 1 157 ? -6.217 -3.895 -6.711 1.00 71.19 157 PHE A C 1
ATOM 1268 O O . PHE A 1 157 ? -7.354 -3.671 -7.116 1.00 71.19 157 PHE A O 1
ATOM 1275 N N . VAL A 1 158 ? -5.802 -5.134 -6.468 1.00 72.38 158 VAL A N 1
ATOM 1276 C CA . VAL A 1 158 ? -6.679 -6.297 -6.601 1.00 72.38 158 VAL A CA 1
ATOM 1277 C C . VAL A 1 158 ? -7.270 -6.586 -5.234 1.00 72.38 158 VAL A C 1
ATOM 1279 O O . VAL A 1 158 ? -6.531 -6.966 -4.329 1.00 72.38 158 VAL A O 1
ATOM 1282 N N . ASP A 1 159 ? -8.590 -6.439 -5.114 1.00 62.53 159 ASP A N 1
ATOM 1283 C CA . ASP A 1 159 ? -9.335 -6.877 -3.938 1.00 62.53 159 ASP A CA 1
ATOM 1284 C C . ASP A 1 159 ? -8.905 -8.283 -3.521 1.00 62.53 159 ASP A C 1
ATOM 1286 O O . ASP A 1 159 ? -8.882 -9.219 -4.332 1.00 62.53 159 ASP A O 1
ATOM 1290 N N . GLU A 1 160 ? -8.644 -8.461 -2.232 1.00 57.94 160 GLU A N 1
ATOM 1291 C CA . GLU A 1 160 ? -8.546 -9.784 -1.648 1.00 57.94 160 GLU A CA 1
ATOM 1292 C C . GLU A 1 160 ? -9.936 -10.422 -1.747 1.00 57.94 160 GLU A C 1
ATOM 1294 O O . GLU A 1 160 ? -10.866 -10.165 -0.976 1.00 57.94 160 GLU A O 1
ATOM 1299 N N . VAL A 1 161 ? -10.124 -11.251 -2.777 1.00 48.88 161 VAL A N 1
ATOM 1300 C CA . VAL A 1 161 ? -11.249 -12.175 -2.815 1.00 48.88 161 VAL A CA 1
ATOM 1301 C C . VAL A 1 161 ? -11.055 -13.066 -1.599 1.00 48.88 161 VAL A C 1
ATOM 1303 O O . VAL A 1 161 ? -10.051 -13.772 -1.522 1.00 48.88 161 VAL A O 1
ATOM 1306 N N . SER A 1 162 ? -12.010 -13.045 -0.671 1.00 39.12 162 SER A N 1
ATOM 1307 C CA . SER A 1 162 ? -12.074 -13.902 0.516 1.00 39.12 162 SER A CA 1
ATOM 1308 C C . SER A 1 162 ? -12.266 -15.385 0.162 1.00 39.12 162 SER A C 1
ATOM 1310 O O . SER A 1 162 ? -13.036 -16.110 0.784 1.00 39.12 162 SER A O 1
ATOM 1312 N N . ASN A 1 163 ? -11.555 -15.883 -0.843 1.00 33.81 163 ASN A N 1
ATOM 1313 C CA . ASN A 1 163 ? -11.206 -17.277 -0.917 1.00 33.81 163 ASN A CA 1
ATOM 1314 C C . ASN A 1 163 ? -9.972 -17.449 -0.043 1.00 33.81 163 ASN A C 1
ATOM 1316 O O . ASN A 1 163 ? -8.863 -17.107 -0.445 1.00 33.81 163 ASN A O 1
ATOM 1320 N N . LYS A 1 164 ? -10.168 -18.102 1.105 1.00 36.53 164 LYS A N 1
ATOM 1321 C CA . LYS A 1 164 ? -9.141 -18.677 1.999 1.00 36.53 164 LYS A CA 1
ATOM 1322 C C . LYS A 1 164 ? -8.074 -19.547 1.296 1.00 36.53 164 LYS A C 1
ATOM 1324 O O . LYS A 1 164 ? -7.242 -20.166 1.944 1.00 36.53 164 LYS A O 1
ATOM 1329 N N . GLN A 1 165 ? -8.120 -19.639 -0.029 1.00 31.03 165 GLN A N 1
ATOM 1330 C CA . GLN A 1 165 ? -7.232 -20.388 -0.897 1.00 31.03 165 GLN A CA 1
ATOM 1331 C C . GLN A 1 165 ? -6.129 -19.510 -1.525 1.00 31.03 165 GLN A C 1
ATOM 1333 O O . GLN A 1 165 ? -5.119 -20.065 -1.946 1.00 31.03 165 GLN A O 1
ATOM 1338 N N . SER A 1 166 ? -6.266 -18.172 -1.564 1.00 35.47 166 SER A N 1
ATOM 1339 C CA . SER A 1 166 ? -5.197 -17.271 -2.045 1.00 35.47 166 SER A CA 1
ATOM 1340 C C . SER A 1 166 ? -4.202 -16.889 -0.940 1.00 35.47 166 SER A C 1
ATOM 1342 O O . SER A 1 166 ? -3.005 -16.809 -1.218 1.00 35.47 166 SER A O 1
ATOM 1344 N N . GLU A 1 167 ? -4.641 -16.771 0.318 1.00 35.28 167 GLU A N 1
ATOM 1345 C CA . GLU A 1 167 ? -3.753 -16.585 1.481 1.00 35.28 167 GLU A CA 1
ATOM 1346 C C . GLU A 1 167 ? -2.773 -17.765 1.639 1.00 35.28 167 GLU A C 1
ATOM 1348 O O . GLU A 1 167 ? -1.583 -17.566 1.883 1.00 35.28 167 GLU A O 1
ATOM 1353 N N . ALA A 1 168 ? -3.227 -18.993 1.363 1.00 34.97 168 ALA A N 1
ATOM 1354 C CA . ALA A 1 168 ? -2.390 -20.196 1.403 1.00 34.97 168 ALA A CA 1
ATOM 1355 C C . ALA A 1 168 ? -1.304 -20.248 0.307 1.00 34.97 168 ALA A C 1
ATOM 1357 O O . ALA A 1 168 ? -0.388 -21.057 0.394 1.00 34.97 168 ALA A O 1
ATOM 1358 N N . SER A 1 169 ? -1.380 -19.398 -0.725 1.00 37.75 169 SER A N 1
ATOM 1359 C CA . SER A 1 169 ? -0.396 -19.402 -1.820 1.00 37.75 169 SER A CA 1
ATOM 1360 C C . SER A 1 169 ? 0.822 -18.499 -1.580 1.00 37.75 169 SER A C 1
ATOM 1362 O O . SER A 1 169 ? 1.809 -18.616 -2.303 1.00 37.75 169 SER A O 1
ATOM 1364 N N . PHE A 1 170 ? 0.782 -17.634 -0.556 1.00 41.47 170 PHE A N 1
ATOM 1365 C CA . PHE A 1 170 ? 1.878 -16.707 -0.224 1.00 41.47 170 PHE A CA 1
ATOM 1366 C C . PHE A 1 170 ? 2.323 -16.751 1.243 1.00 41.47 170 PHE A C 1
ATOM 1368 O O . PHE A 1 170 ? 3.360 -16.176 1.577 1.00 41.47 170 PHE A O 1
ATOM 1375 N N . PHE A 1 171 ? 1.589 -17.443 2.118 1.00 42.19 171 PHE A N 1
ATOM 1376 C CA . PHE A 1 171 ? 2.106 -17.812 3.429 1.00 42.19 171 PHE A CA 1
ATOM 1377 C C . PHE A 1 171 ? 3.186 -18.878 3.266 1.00 42.19 171 PHE A C 1
ATOM 1379 O O . PHE A 1 171 ? 2.927 -19.982 2.790 1.00 42.19 171 PHE A O 1
ATOM 1386 N N . ILE A 1 172 ? 4.407 -18.564 3.695 1.00 51.97 172 ILE A N 1
ATOM 1387 C CA . ILE A 1 172 ? 5.420 -19.593 3.895 1.00 51.97 172 ILE A CA 1
ATOM 1388 C C . ILE A 1 172 ? 4.947 -20.413 5.102 1.00 51.97 172 ILE A C 1
ATOM 1390 O O . ILE A 1 172 ? 5.125 -19.993 6.242 1.00 51.97 172 ILE A O 1
ATOM 1394 N N . GLU A 1 173 ? 4.301 -21.561 4.856 1.00 43.38 173 GLU A N 1
ATOM 1395 C CA . GLU A 1 173 ? 3.716 -22.422 5.905 1.00 43.38 173 GLU A CA 1
ATOM 1396 C C . GLU A 1 173 ? 4.730 -22.793 7.000 1.00 43.38 173 GLU A C 1
ATOM 1398 O O . GLU A 1 173 ? 4.363 -23.020 8.154 1.00 43.38 173 GLU A O 1
ATOM 1403 N N . LYS A 1 174 ? 6.017 -22.844 6.635 1.00 55.00 174 LYS A N 1
ATOM 1404 C CA . LYS A 1 174 ? 7.154 -22.971 7.548 1.00 55.00 174 LYS A CA 1
ATOM 1405 C C . LYS A 1 174 ? 8.287 -22.062 7.095 1.00 55.00 174 LYS A C 1
ATOM 1407 O O . LYS A 1 174 ? 9.092 -22.446 6.248 1.00 55.00 174 LYS A O 1
ATOM 1412 N N . SER A 1 175 ? 8.340 -20.858 7.652 1.00 60.56 175 SER A N 1
ATOM 1413 C CA . SER A 1 175 ? 9.509 -19.994 7.517 1.00 60.56 175 SER A CA 1
ATOM 1414 C C . SER A 1 175 ? 10.716 -20.640 8.206 1.00 60.56 175 SER A C 1
ATOM 1416 O O . SER A 1 175 ? 10.609 -21.142 9.324 1.00 60.56 175 SER A O 1
ATOM 1418 N N . GLU A 1 176 ? 11.877 -20.617 7.549 1.00 75.88 176 GLU A N 1
ATOM 1419 C CA . GLU A 1 176 ? 13.158 -20.968 8.183 1.00 75.88 176 GLU A CA 1
ATOM 1420 C C . GLU A 1 176 ? 13.588 -19.935 9.240 1.00 75.88 176 GLU A C 1
ATOM 1422 O O . GLU A 1 176 ? 14.433 -20.217 10.089 1.00 75.88 176 GLU A O 1
ATOM 1427 N N . PHE A 1 177 ? 12.973 -18.750 9.208 1.00 78.50 177 PHE A N 1
ATOM 1428 C CA . PHE A 1 177 ? 13.171 -17.677 10.169 1.00 78.50 177 PHE A CA 1
ATOM 1429 C C . PHE A 1 177 ? 11.954 -17.568 11.086 1.00 78.50 177 PHE A C 1
ATOM 1431 O O . PHE A 1 177 ? 10.834 -17.347 10.629 1.00 78.50 177 PHE A O 1
ATOM 1438 N N . ASP A 1 178 ? 12.187 -17.677 12.387 1.00 79.62 178 ASP A N 1
ATOM 1439 C CA . ASP A 1 178 ? 11.189 -17.484 13.441 1.00 79.62 178 ASP A CA 1
ATOM 1440 C C . ASP A 1 178 ? 10.908 -16.002 13.745 1.00 79.62 178 ASP A C 1
ATOM 1442 O O . ASP A 1 178 ? 9.999 -15.699 14.510 1.00 79.62 178 ASP A O 1
ATOM 1446 N N . ASP A 1 179 ? 11.692 -15.086 13.170 1.00 83.88 179 ASP A N 1
ATOM 1447 C CA . ASP A 1 179 ? 11.623 -13.651 13.439 1.00 83.88 179 ASP A CA 1
ATOM 1448 C C . ASP A 1 179 ? 12.110 -12.811 12.242 1.00 83.88 179 ASP A C 1
ATOM 1450 O O . ASP A 1 179 ? 13.073 -13.167 11.550 1.00 83.88 179 ASP A O 1
ATOM 1454 N N . VAL A 1 180 ? 11.468 -11.655 12.041 1.00 88.00 180 VAL A N 1
ATOM 1455 C CA . VAL A 1 180 ? 11.741 -10.729 10.932 1.00 88.00 180 VAL A CA 1
ATOM 1456 C C . VAL A 1 180 ? 13.161 -10.165 10.984 1.00 88.00 180 VAL A C 1
ATOM 1458 O O . VAL A 1 180 ? 13.812 -10.026 9.949 1.00 88.00 180 VAL A O 1
ATOM 1461 N N . TYR A 1 181 ? 13.709 -9.902 12.174 1.00 91.50 181 TYR A N 1
ATOM 1462 C CA . TYR A 1 181 ? 15.059 -9.353 12.303 1.00 91.50 181 TYR A CA 1
ATOM 1463 C C . TYR A 1 181 ? 16.129 -10.389 11.970 1.00 91.50 181 TYR A C 1
ATOM 1465 O O . TYR A 1 181 ? 17.165 -10.035 11.402 1.00 91.50 181 TYR A O 1
ATOM 1473 N N . LYS A 1 182 ? 15.897 -11.668 12.287 1.00 90.25 182 LYS A N 1
ATOM 1474 C CA . LYS A 1 182 ? 16.797 -12.755 11.871 1.00 90.25 182 LYS A CA 1
ATOM 1475 C C . LYS A 1 182 ? 16.812 -12.914 10.357 1.00 90.25 182 LYS A C 1
ATOM 1477 O O . LYS A 1 182 ? 17.895 -13.029 9.782 1.00 90.25 182 LYS A O 1
ATOM 1482 N N . TRP A 1 183 ? 15.644 -12.854 9.719 1.00 94.25 183 TRP A N 1
ATOM 1483 C CA . TRP A 1 183 ? 15.553 -12.856 8.261 1.00 94.25 183 TRP A CA 1
ATOM 1484 C C . TRP A 1 183 ? 16.269 -11.645 7.643 1.00 94.25 183 TRP A C 1
ATOM 1486 O O . TRP A 1 183 ? 17.095 -11.816 6.745 1.00 94.25 183 TRP A O 1
ATOM 1496 N N . LEU A 1 184 ? 16.033 -10.432 8.154 1.00 95.00 184 LEU A N 1
ATOM 1497 C CA . LEU A 1 184 ? 16.690 -9.211 7.675 1.00 95.00 184 LEU A CA 1
ATOM 1498 C C . LEU A 1 184 ? 18.214 -9.278 7.815 1.00 95.00 184 LEU A C 1
ATOM 1500 O O . LEU A 1 184 ? 18.939 -8.933 6.883 1.00 95.00 184 LEU A O 1
ATOM 1504 N N . ALA A 1 185 ? 18.714 -9.746 8.961 1.00 94.06 185 ALA A N 1
ATOM 1505 C CA . ALA A 1 185 ? 20.148 -9.889 9.197 1.00 94.06 185 ALA A CA 1
ATOM 1506 C C . ALA A 1 185 ? 20.777 -10.946 8.278 1.00 94.06 185 ALA A C 1
ATOM 1508 O O . ALA A 1 185 ? 21.874 -10.731 7.758 1.00 94.06 185 ALA A O 1
ATOM 1509 N N . SER A 1 186 ? 20.076 -12.063 8.051 1.00 92.12 186 SER A N 1
ATOM 1510 C CA . SER A 1 186 ? 20.503 -13.085 7.094 1.00 92.12 186 SER A CA 1
ATOM 1511 C C . SER A 1 186 ? 20.553 -12.507 5.683 1.00 92.12 186 SER A C 1
ATOM 1513 O O . SER A 1 186 ? 21.596 -12.560 5.043 1.00 92.12 186 SER A O 1
ATOM 1515 N N . THR A 1 187 ? 19.480 -11.847 5.243 1.00 94.31 187 THR A N 1
ATOM 1516 C CA . THR A 1 187 ? 19.389 -11.205 3.924 1.00 94.31 187 THR A CA 1
ATOM 1517 C C . THR A 1 187 ? 20.514 -10.197 3.712 1.00 94.31 187 THR A C 1
ATOM 1519 O O . THR A 1 187 ? 21.174 -10.241 2.678 1.00 94.31 187 THR A O 1
ATOM 1522 N N . LYS A 1 188 ? 20.808 -9.348 4.708 1.00 96.06 188 LYS A N 1
ATOM 1523 C CA . LYS A 1 188 ? 21.938 -8.408 4.649 1.00 96.06 188 LYS A CA 1
ATOM 1524 C C . LYS A 1 188 ? 23.260 -9.124 4.406 1.00 96.06 188 LYS A C 1
ATOM 1526 O O . LYS A 1 188 ? 24.025 -8.726 3.538 1.00 96.06 188 LYS A O 1
ATOM 1531 N N . ARG A 1 189 ? 23.539 -10.180 5.171 1.00 94.56 189 ARG A N 1
ATOM 1532 C CA . ARG A 1 189 ? 24.777 -10.948 5.017 1.00 94.56 189 ARG A CA 1
ATOM 1533 C C . ARG A 1 189 ? 24.865 -11.594 3.634 1.00 94.56 189 ARG A C 1
ATOM 1535 O O . ARG A 1 189 ? 25.915 -11.507 3.010 1.00 94.56 189 ARG A O 1
ATOM 1542 N N . GLU A 1 190 ? 23.786 -12.220 3.175 1.00 91.38 190 GLU A N 1
ATOM 1543 C CA . GLU A 1 190 ? 23.761 -12.936 1.898 1.00 91.38 190 GLU A CA 1
ATOM 1544 C C . GLU A 1 190 ? 23.902 -11.984 0.698 1.00 91.38 190 GLU A C 1
ATOM 1546 O O . GLU A 1 190 ? 24.692 -12.256 -0.200 1.00 91.38 190 GLU A O 1
ATOM 1551 N N . LEU A 1 191 ? 23.232 -10.825 0.697 1.00 94.12 191 LEU A N 1
ATOM 1552 C CA . LEU A 1 191 ? 23.345 -9.830 -0.385 1.00 94.12 191 LEU A CA 1
ATOM 1553 C C . LEU A 1 191 ? 24.777 -9.291 -0.573 1.00 94.12 191 LEU A C 1
ATOM 1555 O O . LEU A 1 191 ? 25.181 -8.958 -1.691 1.00 94.12 191 LEU A O 1
ATOM 1559 N N . HIS A 1 192 ? 25.548 -9.236 0.514 1.00 95.12 192 HIS A N 1
ATOM 1560 C CA . HIS A 1 192 ? 26.950 -8.803 0.538 1.00 95.12 192 HIS A CA 1
ATOM 1561 C C . HIS A 1 192 ? 27.954 -9.961 0.456 1.00 95.12 192 HIS A C 1
ATOM 1563 O O . HIS A 1 192 ? 29.158 -9.743 0.572 1.00 95.12 192 HIS A O 1
ATOM 1569 N N . SER A 1 193 ? 27.485 -11.196 0.285 1.00 87.81 193 SER A N 1
ATOM 1570 C CA . SER A 1 193 ? 28.352 -12.367 0.207 1.00 87.81 193 SER A CA 1
ATOM 1571 C C . SER A 1 193 ? 29.057 -12.450 -1.149 1.00 87.81 193 SER A C 1
ATOM 1573 O O . SER A 1 193 ? 28.434 -12.341 -2.206 1.00 87.81 193 SER A O 1
ATOM 1575 N N . ASP A 1 194 ? 30.355 -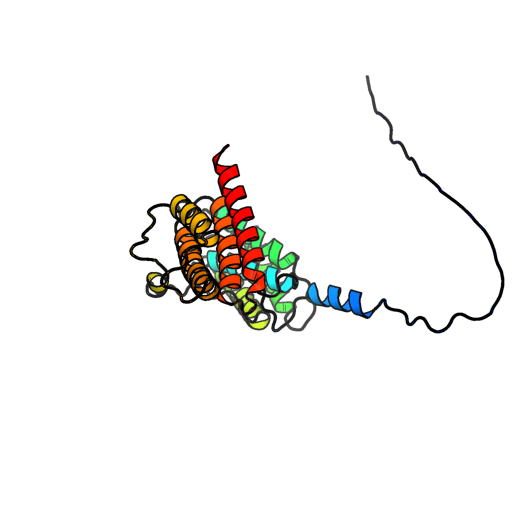12.754 -1.117 1.00 87.62 194 ASP A N 1
ATOM 1576 C CA . ASP A 1 194 ? 31.116 -13.169 -2.304 1.00 87.62 194 ASP A CA 1
ATOM 1577 C C . ASP A 1 194 ? 30.897 -14.655 -2.646 1.00 87.62 194 ASP A C 1
ATOM 1579 O O . ASP A 1 194 ? 31.398 -15.151 -3.655 1.00 87.62 194 ASP A O 1
ATOM 1583 N N . LYS A 1 195 ? 30.166 -15.386 -1.794 1.00 86.25 195 LYS A N 1
ATOM 1584 C CA . LYS A 1 195 ? 29.802 -16.792 -1.988 1.00 86.25 195 LYS A CA 1
ATOM 1585 C C . LYS A 1 195 ? 28.359 -16.887 -2.453 1.00 86.25 195 LYS A C 1
ATOM 1587 O O . LYS A 1 195 ? 27.460 -16.465 -1.731 1.00 86.25 195 LYS A O 1
ATOM 1592 N N . TYR A 1 196 ? 28.170 -17.489 -3.619 1.00 81.00 196 TYR A N 1
ATOM 1593 C CA . TYR A 1 196 ? 26.873 -17.637 -4.276 1.00 81.00 196 TYR A CA 1
ATOM 1594 C C . TYR A 1 196 ? 26.662 -19.051 -4.833 1.00 81.00 196 TYR A C 1
ATOM 1596 O O . TYR A 1 196 ? 25.839 -19.256 -5.713 1.00 81.00 196 TYR A O 1
ATOM 1604 N N . ASP A 1 197 ? 27.377 -20.054 -4.326 1.00 63.03 197 ASP A N 1
ATOM 1605 C CA . ASP A 1 197 ? 27.069 -21.449 -4.646 1.00 63.03 197 ASP A CA 1
ATOM 1606 C C . ASP A 1 197 ? 25.655 -21.821 -4.147 1.00 63.03 197 ASP A C 1
ATOM 1608 O O . ASP A 1 197 ? 25.243 -21.359 -3.080 1.00 63.03 197 ASP A O 1
ATOM 1612 N N . PRO A 1 198 ? 24.897 -22.672 -4.866 1.00 71.50 198 PRO A N 1
ATOM 1613 C CA . PRO A 1 198 ? 25.259 -23.397 -6.089 1.00 71.50 198 PRO A CA 1
ATOM 1614 C C . PRO A 1 198 ? 24.942 -22.628 -7.387 1.00 71.50 198 PRO A C 1
ATOM 1616 O O . PRO A 1 198 ? 24.857 -23.236 -8.457 1.00 71.50 198 PRO A O 1
ATOM 1619 N N . PHE A 1 199 ? 24.693 -21.319 -7.319 1.00 71.69 199 PHE A N 1
ATOM 1620 C CA . PHE A 1 199 ? 24.365 -20.526 -8.498 1.00 71.69 199 PHE A CA 1
ATOM 1621 C C . PHE A 1 199 ? 25.593 -20.367 -9.395 1.00 71.69 199 PHE A C 1
ATOM 1623 O O . PHE A 1 199 ? 26.728 -20.261 -8.936 1.00 71.69 199 PHE A O 1
ATOM 1630 N N . ARG A 1 200 ? 25.349 -20.359 -10.708 1.00 73.94 200 ARG A N 1
ATOM 1631 C CA . ARG A 1 200 ? 26.402 -20.271 -11.727 1.00 73.94 200 ARG A CA 1
ATOM 1632 C C . ARG A 1 200 ? 27.222 -18.983 -11.613 1.00 73.94 200 ARG A C 1
ATOM 1634 O O . ARG A 1 200 ? 28.409 -18.986 -11.928 1.00 73.94 200 ARG A O 1
ATOM 1641 N N . ASP A 1 201 ? 26.571 -17.899 -11.217 1.00 80.12 201 ASP A N 1
ATOM 1642 C CA . ASP A 1 201 ? 27.134 -16.564 -11.093 1.00 80.12 201 ASP A CA 1
ATOM 1643 C C . ASP A 1 201 ? 26.389 -15.766 -10.011 1.00 80.12 201 ASP A C 1
ATOM 1645 O O . ASP A 1 201 ? 25.323 -16.158 -9.520 1.00 80.12 201 ASP A O 1
ATOM 1649 N N . ARG A 1 202 ? 26.983 -14.630 -9.628 1.00 85.31 202 ARG A N 1
ATOM 1650 C CA . ARG A 1 202 ? 26.427 -13.724 -8.618 1.00 85.31 202 ARG A CA 1
ATOM 1651 C C . ARG A 1 202 ? 25.058 -13.182 -9.025 1.00 85.31 202 ARG A C 1
ATOM 1653 O O . ARG A 1 202 ? 24.210 -12.979 -8.166 1.00 85.31 202 ARG A O 1
ATOM 1660 N N . GLU A 1 203 ? 24.836 -12.946 -10.312 1.00 85.62 203 GLU A N 1
ATOM 1661 C CA . GLU A 1 203 ? 23.574 -12.405 -10.816 1.00 85.62 203 GLU A CA 1
ATOM 1662 C C . GLU A 1 203 ? 22.417 -13.381 -10.586 1.00 85.62 203 GLU A C 1
ATOM 1664 O O . GLU A 1 203 ? 21.418 -13.010 -9.973 1.00 85.62 203 GLU A O 1
ATOM 1669 N N . GLY A 1 204 ? 22.576 -14.651 -10.970 1.00 76.88 204 GLY A N 1
ATOM 1670 C CA . GLY A 1 204 ? 21.569 -15.684 -10.736 1.00 76.88 204 GLY A CA 1
ATOM 1671 C C . GLY A 1 204 ? 21.241 -15.868 -9.252 1.00 76.88 204 GLY A C 1
ATOM 1672 O O . GLY A 1 204 ? 20.077 -16.057 -8.891 1.00 76.88 204 GLY A O 1
ATOM 1673 N N . PHE A 1 205 ? 22.244 -15.742 -8.380 1.00 83.44 205 PHE A N 1
ATOM 1674 C CA . PHE A 1 205 ? 22.032 -15.720 -6.934 1.00 83.44 205 PHE A CA 1
ATOM 1675 C C . PHE A 1 205 ? 21.243 -14.493 -6.470 1.00 83.44 205 PHE A C 1
ATOM 1677 O O . PHE A 1 205 ? 20.305 -14.632 -5.691 1.00 83.44 205 PHE A O 1
ATOM 1684 N N . LEU A 1 206 ? 21.562 -13.296 -6.963 1.00 85.94 206 LEU A N 1
ATOM 1685 C CA . LEU A 1 206 ? 20.862 -12.068 -6.580 1.00 85.94 206 LEU A CA 1
ATOM 1686 C C . LEU A 1 206 ? 19.413 -12.037 -7.071 1.00 85.94 206 LEU A C 1
ATOM 1688 O O . LEU A 1 206 ? 18.540 -11.577 -6.336 1.00 85.94 206 LEU A O 1
ATOM 1692 N N . VAL A 1 207 ? 19.130 -12.583 -8.257 1.00 80.38 207 VAL A N 1
ATOM 1693 C CA . VAL A 1 207 ? 17.756 -12.812 -8.731 1.00 80.38 207 VAL A CA 1
ATOM 1694 C C . VAL A 1 207 ? 17.021 -13.734 -7.758 1.00 80.38 207 VAL A C 1
ATOM 1696 O O . VAL A 1 207 ? 15.921 -13.410 -7.309 1.00 80.38 207 VAL A O 1
ATOM 1699 N N . HIS A 1 208 ? 17.632 -14.860 -7.377 1.00 77.44 208 HIS A N 1
ATOM 1700 C CA . HIS A 1 208 ? 17.036 -15.781 -6.411 1.00 77.44 208 HIS A CA 1
ATOM 1701 C C . HIS A 1 208 ? 16.771 -15.109 -5.057 1.00 77.44 208 HIS A C 1
ATOM 1703 O O . HIS A 1 208 ? 15.663 -15.214 -4.529 1.00 77.44 208 HIS A O 1
ATOM 1709 N N . MET A 1 209 ? 17.748 -14.362 -4.538 1.00 83.81 209 MET A N 1
ATOM 1710 C CA . MET A 1 209 ? 17.607 -13.578 -3.312 1.00 83.81 209 MET A CA 1
ATOM 1711 C C . MET A 1 209 ? 16.460 -12.575 -3.420 1.00 83.81 209 MET A C 1
ATOM 1713 O O . MET A 1 209 ? 15.661 -12.471 -2.499 1.00 83.81 209 MET A O 1
ATOM 1717 N N . ALA A 1 210 ? 16.310 -11.881 -4.548 1.00 79.62 210 ALA A N 1
ATOM 1718 C CA . ALA A 1 210 ? 15.208 -10.948 -4.751 1.00 79.62 210 ALA A CA 1
ATOM 1719 C C . ALA A 1 210 ? 13.840 -11.646 -4.738 1.00 79.62 210 ALA A C 1
ATOM 1721 O O . ALA A 1 210 ? 12.901 -11.157 -4.112 1.00 79.62 210 ALA A O 1
ATOM 1722 N N . HIS A 1 211 ? 13.726 -12.814 -5.377 1.00 73.19 211 HIS A N 1
ATOM 1723 C CA . HIS A 1 211 ? 12.509 -13.625 -5.340 1.00 73.19 211 HIS A CA 1
ATOM 1724 C C . HIS A 1 211 ? 12.168 -14.097 -3.920 1.00 73.19 211 HIS A C 1
ATOM 1726 O O . HIS A 1 211 ? 11.030 -13.925 -3.475 1.00 73.19 211 HIS A O 1
ATOM 1732 N N . ALA A 1 212 ? 13.143 -14.664 -3.207 1.00 74.75 212 ALA A N 1
ATOM 1733 C CA . ALA A 1 212 ? 12.960 -15.150 -1.845 1.00 74.75 212 ALA A CA 1
ATOM 1734 C C . ALA A 1 212 ? 12.625 -13.999 -0.888 1.00 74.75 212 ALA A C 1
ATOM 1736 O O . ALA A 1 212 ? 11.623 -14.046 -0.177 1.00 74.75 212 ALA A O 1
ATOM 1737 N N . SER A 1 213 ? 13.404 -12.919 -0.918 1.00 86.25 213 SER A N 1
ATOM 1738 C CA . SER A 1 213 ? 13.209 -11.766 -0.044 1.00 86.25 213 SER A CA 1
ATOM 1739 C C . SER A 1 213 ? 11.918 -11.015 -0.337 1.00 86.25 213 SER A C 1
ATOM 1741 O O . SER A 1 213 ? 11.303 -10.511 0.598 1.00 86.25 213 SER A O 1
ATOM 1743 N N . TYR A 1 214 ? 11.436 -10.986 -1.581 1.00 77.88 214 TYR A N 1
ATOM 1744 C CA . TYR A 1 214 ? 10.095 -10.481 -1.883 1.00 77.88 214 TYR A CA 1
ATOM 1745 C C . TYR A 1 214 ? 9.011 -11.297 -1.161 1.00 77.88 214 TYR A C 1
ATOM 1747 O O . TYR A 1 214 ? 8.120 -10.721 -0.534 1.00 77.88 214 TYR A O 1
ATOM 1755 N N . ALA A 1 215 ? 9.104 -12.630 -1.198 1.00 69.06 215 ALA A N 1
ATOM 1756 C CA . ALA A 1 215 ? 8.163 -13.510 -0.508 1.00 69.06 215 ALA A CA 1
ATOM 1757 C C . ALA A 1 215 ? 8.240 -13.352 1.019 1.00 69.06 215 ALA A C 1
ATOM 1759 O O . ALA A 1 215 ? 7.208 -13.158 1.659 1.00 69.06 215 ALA A O 1
ATOM 1760 N N . TYR A 1 216 ? 9.444 -13.344 1.599 1.00 79.31 216 TYR A N 1
ATOM 1761 C CA . TYR A 1 216 ? 9.626 -13.131 3.038 1.00 79.31 216 TYR A CA 1
ATOM 1762 C C . TYR A 1 216 ? 9.162 -11.748 3.491 1.00 79.31 216 TYR A C 1
ATOM 1764 O O . TYR A 1 216 ? 8.509 -11.642 4.523 1.00 79.31 216 TYR A O 1
ATOM 1772 N N . SER A 1 217 ? 9.430 -10.695 2.712 1.00 81.75 217 SER A N 1
ATOM 1773 C CA . SER A 1 217 ? 8.974 -9.340 3.050 1.00 81.75 217 SER A CA 1
ATOM 1774 C C . SER A 1 217 ? 7.451 -9.291 3.140 1.00 81.75 217 SER A C 1
ATOM 1776 O O . SER A 1 217 ? 6.921 -8.698 4.069 1.00 81.75 217 SER A O 1
ATOM 1778 N N . ARG A 1 218 ? 6.739 -9.953 2.214 1.00 77.62 218 ARG A N 1
ATOM 1779 C CA . ARG A 1 218 ? 5.271 -10.077 2.251 1.00 77.62 218 ARG A CA 1
ATOM 1780 C C . ARG A 1 218 ? 4.791 -10.947 3.406 1.00 77.62 218 ARG A C 1
ATOM 1782 O O . ARG A 1 218 ? 3.822 -10.589 4.064 1.00 77.62 218 ARG A O 1
ATOM 1789 N N . HIS A 1 219 ? 5.472 -12.060 3.663 1.00 75.19 219 HIS A N 1
ATOM 1790 C CA . HIS A 1 219 ? 5.160 -12.941 4.783 1.00 75.19 219 HIS A CA 1
ATOM 1791 C C . HIS A 1 219 ? 5.246 -12.192 6.117 1.00 75.19 219 HIS A C 1
ATOM 1793 O O . HIS A 1 219 ? 4.272 -12.169 6.860 1.00 75.19 219 HIS A O 1
ATOM 1799 N N . PHE A 1 220 ? 6.364 -11.516 6.385 1.00 79.38 220 PHE A N 1
ATOM 1800 C CA . PHE A 1 220 ? 6.533 -10.737 7.607 1.00 79.38 220 PHE A CA 1
ATOM 1801 C C . PHE A 1 220 ? 5.659 -9.488 7.630 1.00 79.38 220 PHE A C 1
ATOM 1803 O O . PHE A 1 220 ? 5.141 -9.155 8.684 1.00 79.38 220 PHE A O 1
ATOM 1810 N N . TYR A 1 221 ? 5.411 -8.834 6.492 1.00 79.44 221 TYR A N 1
ATOM 1811 C CA . TYR A 1 221 ? 4.458 -7.720 6.420 1.00 79.44 221 TYR A CA 1
ATOM 1812 C C . TYR A 1 221 ? 3.067 -8.131 6.915 1.00 79.44 221 TYR A C 1
ATOM 1814 O O . TYR A 1 221 ? 2.418 -7.369 7.623 1.00 79.44 221 TYR A O 1
ATOM 1822 N N . ASN A 1 222 ? 2.637 -9.349 6.580 1.00 66.25 222 ASN A N 1
ATOM 1823 C CA . ASN A 1 222 ? 1.353 -9.895 7.012 1.00 66.25 222 ASN A CA 1
ATOM 1824 C C . ASN A 1 222 ? 1.342 -10.372 8.475 1.00 66.25 222 ASN A C 1
ATOM 1826 O O . ASN A 1 222 ? 0.263 -10.612 9.002 1.00 66.25 222 ASN A O 1
ATOM 1830 N N . LEU A 1 223 ? 2.508 -10.545 9.105 1.00 70.50 223 LEU A N 1
ATOM 1831 C CA . LEU A 1 223 ? 2.649 -10.976 10.503 1.00 70.50 223 LEU A CA 1
ATOM 1832 C C . LEU A 1 223 ? 3.001 -9.832 11.465 1.00 70.50 223 LEU A C 1
ATOM 1834 O O . LEU A 1 223 ? 2.969 -10.029 12.675 1.00 70.50 223 LEU A O 1
ATOM 1838 N N . GLU A 1 224 ? 3.416 -8.681 10.940 1.00 73.31 224 GLU A N 1
ATOM 1839 C CA . GLU A 1 224 ? 3.923 -7.561 11.726 1.00 73.31 224 GLU A CA 1
ATOM 1840 C C . GLU A 1 224 ? 2.796 -6.622 12.170 1.00 73.31 224 GLU A C 1
ATOM 1842 O O . GLU A 1 224 ? 1.954 -6.218 11.368 1.00 73.31 224 GLU A O 1
ATOM 1847 N N . ASP A 1 225 ? 2.821 -6.215 13.434 1.00 58.34 225 ASP A N 1
ATOM 1848 C CA . ASP A 1 225 ? 1.824 -5.329 14.046 1.00 58.34 225 ASP A CA 1
ATOM 1849 C C . ASP A 1 225 ? 2.318 -3.885 14.165 1.00 58.34 225 ASP A C 1
ATOM 1851 O O . ASP A 1 225 ? 1.522 -2.942 14.192 1.00 58.34 225 ASP A O 1
ATOM 1855 N N . ASP A 1 226 ? 3.635 -3.692 14.231 1.00 77.50 226 ASP A N 1
ATOM 1856 C CA . ASP A 1 226 ? 4.223 -2.367 14.342 1.00 77.50 226 ASP A CA 1
ATOM 1857 C C . ASP A 1 226 ? 4.098 -1.588 13.020 1.00 77.50 226 ASP A C 1
ATOM 1859 O O . ASP A 1 226 ? 4.561 -2.020 11.961 1.00 77.50 226 ASP A O 1
ATOM 1863 N N . ILE A 1 227 ? 3.468 -0.406 13.075 1.00 67.44 227 ILE A N 1
ATOM 1864 C CA . ILE A 1 227 ? 3.182 0.423 11.890 1.00 67.44 227 ILE A CA 1
ATOM 1865 C C . ILE A 1 227 ? 4.476 0.837 11.185 1.00 67.44 227 ILE A C 1
ATOM 1867 O O . ILE A 1 227 ? 4.543 0.807 9.953 1.00 67.44 227 ILE A O 1
ATOM 1871 N N . PHE A 1 228 ? 5.505 1.216 11.947 1.00 79.94 228 PHE A N 1
ATOM 1872 C CA . PHE A 1 228 ? 6.790 1.608 11.378 1.00 79.94 228 PHE A CA 1
ATOM 1873 C C . PHE A 1 228 ? 7.428 0.428 10.638 1.00 79.94 228 PHE A C 1
ATOM 1875 O O . PHE A 1 228 ? 7.831 0.558 9.478 1.00 79.94 228 PHE A O 1
ATOM 1882 N N . MET A 1 229 ? 7.443 -0.748 11.259 1.00 84.19 229 MET A N 1
ATOM 1883 C CA . MET A 1 229 ? 7.999 -1.952 10.663 1.00 84.19 229 MET A CA 1
ATOM 1884 C C . MET A 1 229 ? 7.204 -2.407 9.435 1.00 84.19 229 MET A C 1
ATOM 1886 O O . MET A 1 229 ? 7.801 -2.744 8.412 1.00 84.19 229 MET A O 1
ATOM 1890 N N . LYS A 1 230 ? 5.871 -2.306 9.449 1.00 78.75 230 LYS A N 1
ATOM 1891 C CA . LYS A 1 230 ? 5.028 -2.524 8.263 1.00 78.75 230 LYS A CA 1
ATOM 1892 C C . LYS A 1 230 ? 5.354 -1.573 7.116 1.00 78.75 230 LYS A C 1
ATOM 1894 O O . LYS A 1 230 ? 5.434 -2.012 5.967 1.00 78.75 230 LYS A O 1
ATOM 1899 N N . MET A 1 231 ? 5.574 -0.288 7.394 1.00 70.31 231 MET A N 1
ATOM 1900 C CA . MET A 1 231 ? 6.004 0.670 6.369 1.00 70.31 231 MET A CA 1
ATOM 1901 C C . MET A 1 231 ? 7.350 0.259 5.762 1.00 70.31 231 MET A C 1
ATOM 1903 O O . MET A 1 231 ? 7.485 0.230 4.538 1.00 70.31 231 MET A O 1
ATOM 1907 N N . LYS A 1 232 ? 8.317 -0.141 6.594 1.00 88.94 232 LYS A N 1
ATOM 1908 C CA . LYS A 1 232 ? 9.630 -0.603 6.124 1.00 88.94 232 LYS A CA 1
ATOM 1909 C C . LYS A 1 232 ? 9.540 -1.905 5.331 1.00 88.94 232 LYS A C 1
ATOM 1911 O O . LYS A 1 232 ? 10.151 -2.024 4.275 1.00 88.94 232 LYS A O 1
ATOM 1916 N N . LEU A 1 233 ? 8.716 -2.854 5.764 1.00 82.25 233 LEU A N 1
ATOM 1917 C CA . LEU A 1 233 ? 8.443 -4.081 5.018 1.00 82.25 233 LEU A CA 1
ATOM 1918 C C . LEU A 1 233 ? 7.762 -3.78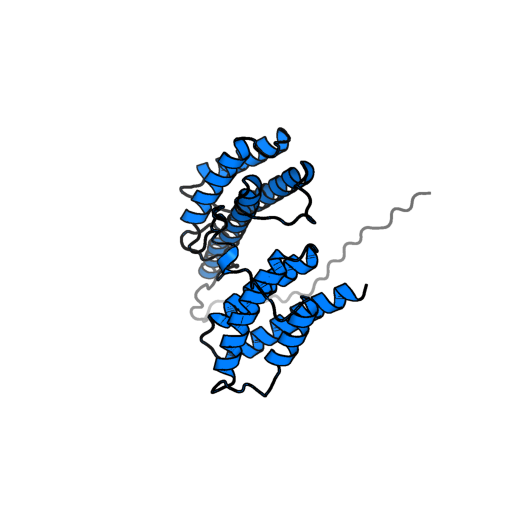2 3.673 1.00 82.25 233 LEU A C 1
ATOM 1920 O O . LEU A 1 233 ? 8.110 -4.401 2.673 1.00 82.25 233 LEU A O 1
ATOM 1924 N N . SER A 1 234 ? 6.881 -2.780 3.593 1.00 74.44 234 SER A N 1
ATOM 1925 C CA . SER A 1 234 ? 6.311 -2.304 2.321 1.00 74.44 234 SER A CA 1
ATOM 1926 C C . SER A 1 234 ? 7.373 -1.721 1.379 1.00 74.44 234 SER A C 1
ATOM 1928 O O . SER A 1 234 ? 7.371 -2.009 0.179 1.00 74.44 234 SER A O 1
ATOM 1930 N N . GLU A 1 235 ? 8.323 -0.944 1.906 1.00 81.19 235 GLU A N 1
ATOM 1931 C CA . GLU A 1 235 ? 9.477 -0.456 1.139 1.00 81.19 235 GLU A CA 1
ATOM 1932 C C . GLU A 1 235 ? 10.342 -1.618 0.621 1.00 81.19 235 GLU A C 1
ATOM 1934 O O . GLU A 1 235 ? 10.728 -1.619 -0.549 1.00 81.19 235 GLU A O 1
ATOM 1939 N N . LEU A 1 236 ? 10.563 -2.652 1.439 1.00 89.69 236 LEU A N 1
ATOM 1940 C CA . LEU A 1 236 ? 11.289 -3.863 1.041 1.00 89.69 236 LEU A CA 1
ATOM 1941 C C . LEU A 1 236 ? 10.543 -4.678 -0.022 1.00 89.69 236 LEU A C 1
ATOM 1943 O O . LEU A 1 236 ? 11.163 -5.136 -0.980 1.00 89.69 236 LEU A O 1
ATOM 1947 N N . ILE A 1 237 ? 9.216 -4.804 0.073 1.00 79.44 237 ILE A N 1
ATOM 1948 C CA . ILE A 1 237 ? 8.385 -5.439 -0.964 1.00 79.44 237 ILE A CA 1
ATOM 1949 C C . ILE A 1 237 ? 8.577 -4.720 -2.305 1.00 79.44 237 ILE A C 1
ATOM 1951 O O . ILE A 1 237 ? 8.767 -5.373 -3.333 1.00 79.44 237 ILE A O 1
ATOM 1955 N N . LYS A 1 238 ? 8.571 -3.380 -2.307 1.00 73.56 238 LYS A N 1
ATOM 1956 C CA . LYS A 1 238 ? 8.819 -2.580 -3.518 1.00 73.56 238 LYS A CA 1
ATOM 1957 C C . LYS A 1 238 ? 10.233 -2.793 -4.048 1.00 73.56 238 LYS A C 1
ATOM 1959 O O . LYS A 1 238 ? 10.409 -2.999 -5.247 1.00 73.56 238 LYS A O 1
ATOM 1964 N N . LEU A 1 239 ? 11.230 -2.753 -3.169 1.00 90.00 239 LEU A N 1
ATOM 1965 C CA . LEU A 1 239 ? 12.635 -2.910 -3.530 1.00 90.00 239 LEU A CA 1
ATOM 1966 C C . LEU A 1 239 ? 12.909 -4.279 -4.161 1.00 90.00 239 LEU A C 1
ATOM 1968 O O . LEU A 1 239 ? 13.396 -4.355 -5.288 1.00 90.00 239 LEU A O 1
ATOM 1972 N N . PHE A 1 240 ? 12.533 -5.362 -3.481 1.00 84.62 240 PHE A N 1
ATOM 1973 C CA . PHE A 1 240 ? 12.741 -6.715 -3.990 1.00 84.62 240 PHE A CA 1
ATOM 1974 C C . PHE A 1 240 ? 11.854 -7.027 -5.199 1.00 84.62 240 PHE A C 1
ATOM 1976 O O . PHE A 1 240 ? 12.261 -7.779 -6.083 1.00 84.62 240 PHE A O 1
ATOM 1983 N N . GLY A 1 241 ? 10.682 -6.393 -5.300 1.00 75.12 241 GLY A N 1
ATOM 1984 C CA . GLY A 1 241 ? 9.830 -6.447 -6.486 1.00 75.12 241 GLY A CA 1
ATOM 1985 C C . GLY A 1 241 ? 10.488 -5.844 -7.732 1.00 75.12 241 GLY A C 1
ATOM 1986 O O . GLY A 1 241 ? 10.342 -6.399 -8.820 1.00 75.12 241 GLY A O 1
ATOM 1987 N N . LYS A 1 242 ? 11.253 -4.755 -7.579 1.00 82.94 242 LYS A N 1
ATOM 1988 C CA . LYS A 1 242 ? 12.079 -4.187 -8.658 1.00 82.94 242 LYS A CA 1
ATOM 1989 C C . LYS A 1 242 ? 13.268 -5.090 -8.965 1.00 82.94 242 LYS A C 1
ATOM 1991 O O . LYS A 1 242 ? 13.454 -5.486 -10.107 1.00 82.94 242 LYS A O 1
ATOM 1996 N N . MET A 1 243 ? 14.005 -5.484 -7.929 1.00 86.94 243 MET A N 1
ATOM 1997 C CA . MET A 1 243 ? 15.223 -6.287 -8.044 1.00 86.94 243 MET A CA 1
ATOM 1998 C C . MET A 1 243 ? 14.987 -7.647 -8.731 1.00 86.94 243 MET A C 1
ATOM 2000 O O . MET A 1 243 ? 15.818 -8.083 -9.524 1.00 86.94 243 MET A O 1
ATOM 2004 N N . LYS A 1 244 ? 13.844 -8.309 -8.488 1.00 80.31 244 LYS A N 1
ATOM 2005 C CA . LYS A 1 244 ? 13.515 -9.604 -9.120 1.00 80.31 244 LYS A CA 1
ATOM 2006 C C . LYS A 1 244 ? 13.141 -9.495 -10.604 1.00 80.31 244 LYS A C 1
ATOM 2008 O O . LYS A 1 244 ? 13.184 -10.490 -11.314 1.00 80.31 244 LYS A O 1
ATOM 2013 N N . ASN A 1 245 ? 12.705 -8.314 -11.044 1.00 76.44 245 ASN A N 1
ATOM 2014 C CA . ASN A 1 245 ? 12.301 -8.044 -12.425 1.00 76.44 245 ASN A CA 1
ATOM 2015 C C . ASN A 1 245 ? 13.384 -7.257 -13.190 1.00 76.44 245 ASN A C 1
ATOM 2017 O O . ASN A 1 245 ? 13.146 -6.851 -14.327 1.00 76.44 245 ASN A O 1
ATOM 2021 N N . GLU A 1 246 ? 14.532 -6.987 -12.564 1.00 86.00 246 GLU A N 1
ATOM 2022 C CA . GLU A 1 246 ? 15.605 -6.209 -13.173 1.00 86.00 246 GLU A CA 1
ATOM 2023 C C . GLU A 1 246 ? 16.362 -7.047 -14.208 1.00 86.00 246 GLU A C 1
ATOM 2025 O O . GLU A 1 246 ? 16.618 -8.232 -14.018 1.00 86.00 246 GLU A O 1
ATOM 2030 N N . THR A 1 247 ? 16.699 -6.399 -15.319 1.00 80.31 247 THR A N 1
ATOM 2031 C CA . THR A 1 247 ? 17.417 -6.991 -16.457 1.00 80.31 247 THR A CA 1
ATOM 2032 C C . THR A 1 247 ? 18.819 -6.405 -16.629 1.00 80.31 247 THR A C 1
ATOM 2034 O O . THR A 1 247 ? 19.632 -6.972 -17.352 1.00 80.31 247 THR A O 1
ATOM 2037 N N . ASP A 1 248 ? 19.109 -5.275 -15.977 1.00 86.62 248 ASP A N 1
ATOM 2038 C CA . ASP A 1 248 ? 20.431 -4.659 -15.919 1.00 86.62 248 ASP A CA 1
ATOM 2039 C C . ASP A 1 248 ? 21.164 -5.057 -14.634 1.00 86.62 248 ASP A C 1
ATOM 2041 O O . ASP A 1 248 ? 20.909 -4.532 -13.544 1.00 86.62 248 ASP A O 1
ATOM 2045 N N . SER A 1 249 ? 22.135 -5.957 -14.784 1.00 79.69 249 SER A N 1
ATOM 2046 C CA . SER A 1 249 ? 22.934 -6.495 -13.685 1.00 79.69 249 SER A CA 1
ATOM 2047 C C . SER A 1 249 ? 23.694 -5.423 -12.889 1.00 79.69 249 SER A C 1
ATOM 2049 O O . SER A 1 249 ? 24.053 -5.647 -11.732 1.00 79.69 249 SER A O 1
ATOM 2051 N N . ASN A 1 250 ? 23.950 -4.247 -13.473 1.00 87.19 250 ASN A N 1
ATOM 2052 C CA . ASN A 1 250 ? 24.703 -3.185 -12.802 1.00 87.19 250 ASN A CA 1
ATOM 2053 C C . ASN A 1 250 ? 23.904 -2.515 -11.677 1.00 87.19 250 ASN A C 1
ATOM 2055 O O . ASN A 1 250 ? 24.495 -2.000 -10.728 1.00 87.19 250 ASN A O 1
ATOM 2059 N N . LYS A 1 251 ? 22.570 -2.572 -11.734 1.00 91.44 251 LYS A N 1
ATOM 2060 C CA . LYS A 1 251 ? 21.693 -1.945 -10.735 1.00 91.44 251 LYS A CA 1
ATOM 2061 C C . LYS A 1 251 ? 21.542 -2.741 -9.450 1.00 91.44 251 LYS A C 1
ATOM 2063 O O . LYS A 1 251 ? 21.068 -2.201 -8.452 1.00 91.44 251 LYS A O 1
ATOM 2068 N N . TYR A 1 252 ? 21.957 -4.007 -9.426 1.00 90.62 252 TYR A N 1
ATOM 2069 C CA . TYR A 1 252 ? 21.842 -4.813 -8.212 1.00 90.62 252 TYR A CA 1
ATOM 2070 C C . TYR A 1 252 ? 22.579 -4.193 -7.025 1.00 90.62 252 TYR A C 1
ATOM 2072 O O . TYR A 1 252 ? 22.072 -4.249 -5.909 1.00 90.62 252 TYR A O 1
ATOM 2080 N N . ASN A 1 253 ? 23.729 -3.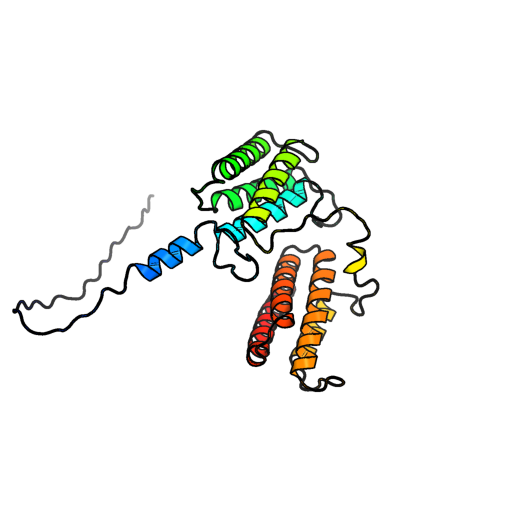555 -7.252 1.00 92.69 253 ASN A N 1
ATOM 2081 C CA . ASN A 1 253 ? 24.455 -2.880 -6.177 1.00 92.69 253 ASN A CA 1
ATOM 2082 C C . ASN A 1 253 ? 23.662 -1.681 -5.625 1.00 92.69 253 ASN A C 1
ATOM 2084 O O . ASN A 1 253 ? 23.589 -1.518 -4.412 1.00 92.69 253 ASN A O 1
ATOM 2088 N N . GLU A 1 254 ? 22.975 -0.921 -6.482 1.00 95.94 254 GLU A N 1
ATOM 2089 C CA . GLU A 1 254 ? 22.101 0.181 -6.052 1.00 95.94 254 GLU A CA 1
ATOM 2090 C C . GLU A 1 254 ? 20.909 -0.324 -5.224 1.00 95.94 254 GLU A C 1
ATOM 2092 O O . GLU A 1 254 ? 20.486 0.321 -4.262 1.00 95.94 254 GLU A O 1
ATOM 2097 N N . TYR A 1 255 ? 20.349 -1.486 -5.574 1.00 95.44 255 TYR A N 1
ATOM 2098 C CA . TYR A 1 255 ? 19.282 -2.102 -4.783 1.00 95.44 255 TYR A CA 1
ATOM 2099 C C . TYR A 1 255 ? 19.777 -2.622 -3.437 1.00 95.44 255 TYR A C 1
ATOM 2101 O O . TYR A 1 255 ? 19.068 -2.496 -2.440 1.00 95.44 255 TYR A O 1
ATOM 2109 N N . ILE A 1 256 ? 20.993 -3.164 -3.385 1.00 97.12 256 ILE A N 1
ATOM 2110 C CA . ILE A 1 256 ? 21.619 -3.599 -2.133 1.00 97.12 256 ILE A CA 1
ATOM 2111 C C . ILE A 1 256 ? 21.864 -2.394 -1.209 1.00 97.12 256 ILE A C 1
ATOM 2113 O O . ILE A 1 256 ? 21.553 -2.470 -0.024 1.00 97.12 256 ILE A O 1
ATOM 2117 N N . GLU A 1 257 ? 22.311 -1.253 -1.739 1.00 97.75 257 GLU A N 1
ATOM 2118 C CA . GLU A 1 257 ? 22.472 -0.013 -0.961 1.00 97.75 257 GLU A CA 1
ATOM 2119 C C . GLU A 1 257 ? 21.133 0.536 -0.429 1.00 97.75 257 GLU A C 1
ATOM 2121 O O . GLU A 1 257 ? 21.038 0.995 0.716 1.00 97.75 257 GLU A O 1
ATOM 2126 N N . GLN A 1 258 ? 20.063 0.454 -1.227 1.00 97.25 258 GLN A N 1
ATOM 2127 C CA . GLN A 1 258 ? 18.710 0.798 -0.771 1.00 97.25 258 GLN A CA 1
ATOM 2128 C C . GLN A 1 258 ? 18.239 -0.139 0.344 1.00 97.25 258 GLN A C 1
ATOM 2130 O O . GLN A 1 258 ? 17.686 0.323 1.343 1.00 97.25 258 GLN A O 1
ATOM 2135 N N . PHE A 1 259 ? 18.495 -1.443 0.205 1.00 97.94 259 PHE A N 1
ATOM 2136 C CA . PHE A 1 259 ? 18.207 -2.416 1.254 1.00 97.94 259 PHE A CA 1
ATOM 2137 C C . PHE A 1 259 ? 18.966 -2.069 2.538 1.00 97.94 259 PHE A C 1
ATOM 2139 O O . PHE A 1 259 ? 18.370 -2.062 3.613 1.00 97.94 259 PHE A O 1
ATOM 2146 N N . ASP A 1 260 ? 20.255 -1.736 2.438 1.00 97.69 260 ASP A N 1
ATOM 2147 C CA . ASP A 1 260 ? 21.074 -1.360 3.590 1.00 97.69 260 ASP A CA 1
ATOM 2148 C C . ASP A 1 260 ? 20.541 -0.127 4.308 1.00 97.69 260 ASP A C 1
ATOM 2150 O O . ASP A 1 260 ? 20.523 -0.102 5.539 1.00 97.69 260 ASP A O 1
ATOM 2154 N N . THR A 1 261 ? 20.064 0.859 3.551 1.00 97.81 261 THR A N 1
ATOM 2155 C CA . THR A 1 261 ? 19.450 2.069 4.105 1.00 97.81 261 THR A CA 1
ATOM 2156 C C . THR A 1 261 ? 18.209 1.717 4.925 1.00 97.81 261 THR A C 1
ATOM 2158 O O . THR A 1 261 ? 18.122 2.092 6.095 1.00 97.81 261 THR A O 1
ATOM 2161 N N . ILE A 1 262 ? 17.293 0.928 4.353 1.00 95.69 262 ILE A N 1
ATOM 2162 C CA . ILE A 1 262 ? 16.067 0.490 5.037 1.00 95.69 262 ILE A CA 1
ATOM 2163 C C . ILE A 1 262 ? 16.410 -0.357 6.272 1.00 95.69 262 ILE A C 1
ATOM 2165 O O . ILE A 1 262 ? 15.861 -0.148 7.354 1.00 95.69 262 ILE A O 1
ATOM 2169 N N . TYR A 1 263 ? 17.357 -1.288 6.141 1.00 96.19 263 TYR A N 1
ATOM 2170 C CA . TYR A 1 263 ? 17.825 -2.126 7.242 1.00 96.19 263 TYR A CA 1
ATOM 2171 C C . TYR A 1 263 ? 18.410 -1.295 8.393 1.00 96.19 263 TYR A C 1
ATOM 2173 O O . TYR A 1 263 ? 18.140 -1.565 9.567 1.00 96.19 263 TYR A O 1
ATOM 2181 N N . ASP A 1 264 ? 19.223 -0.286 8.081 1.00 95.38 264 ASP A N 1
ATOM 2182 C CA . ASP A 1 264 ? 19.852 0.562 9.088 1.00 95.38 264 ASP A CA 1
ATOM 2183 C C . ASP A 1 264 ? 18.834 1.471 9.788 1.00 95.38 264 ASP A C 1
ATOM 2185 O O . ASP A 1 264 ? 18.981 1.730 10.984 1.00 95.38 264 ASP A O 1
ATOM 2189 N N . GLU A 1 265 ? 17.786 1.916 9.093 1.00 94.19 265 GLU A N 1
ATOM 2190 C CA . GLU A 1 265 ? 16.649 2.622 9.695 1.00 94.19 265 GLU A CA 1
ATOM 2191 C C . GLU A 1 265 ? 15.882 1.727 10.673 1.00 94.19 265 GLU A C 1
ATOM 2193 O O . GLU A 1 265 ? 15.699 2.116 11.827 1.00 94.19 265 GLU A O 1
ATOM 2198 N N . ILE A 1 266 ? 15.543 0.495 10.270 1.00 91.94 266 ILE A N 1
ATOM 2199 C CA . ILE A 1 266 ? 14.909 -0.501 11.154 1.00 91.94 266 ILE A CA 1
ATOM 2200 C C . ILE A 1 266 ? 15.770 -0.741 12.404 1.00 91.94 266 ILE A C 1
ATOM 2202 O O . ILE A 1 266 ? 15.281 -0.788 13.535 1.00 91.94 266 ILE A O 1
ATOM 2206 N N . ARG A 1 267 ? 17.089 -0.870 12.227 1.00 91.06 267 ARG A N 1
ATOM 2207 C CA . ARG A 1 267 ? 18.020 -1.115 13.334 1.00 91.06 267 ARG A CA 1
ATOM 2208 C C . ARG A 1 267 ? 18.144 0.078 14.287 1.00 91.06 267 ARG A C 1
ATOM 2210 O O . ARG A 1 267 ? 18.398 -0.139 15.475 1.00 91.06 267 ARG A O 1
ATOM 2217 N N . LYS A 1 268 ? 18.045 1.311 13.780 1.00 87.69 268 LYS A N 1
ATOM 2218 C CA . LYS A 1 268 ? 18.101 2.538 14.590 1.00 87.69 268 LYS A CA 1
ATOM 2219 C C . LYS A 1 268 ? 16.865 2.674 15.469 1.00 87.69 268 LYS A C 1
ATOM 2221 O O . LYS A 1 268 ? 17.036 2.933 16.655 1.00 87.69 268 LYS A O 1
ATOM 2226 N N . GLU A 1 269 ? 15.679 2.422 14.921 1.00 79.19 269 GLU A N 1
ATOM 2227 C CA . GLU A 1 269 ? 14.415 2.516 15.663 1.00 79.19 269 GLU A CA 1
ATOM 2228 C C . GLU A 1 269 ? 14.376 1.542 16.850 1.00 79.19 269 GLU A C 1
ATOM 2230 O O . GLU A 1 269 ? 13.978 1.903 17.950 1.00 79.19 269 GLU A O 1
ATOM 2235 N N . ARG A 1 270 ? 14.938 0.337 16.687 1.00 71.94 270 ARG A N 1
ATOM 2236 C CA . ARG A 1 270 ? 15.061 -0.663 17.765 1.00 71.94 270 ARG A CA 1
ATOM 2237 C C . ARG A 1 270 ? 15.955 -0.230 18.948 1.00 71.94 270 ARG A C 1
ATOM 2239 O O . ARG A 1 270 ? 15.983 -0.913 19.969 1.00 71.94 270 ARG A O 1
ATOM 2246 N N . ARG A 1 271 ? 16.782 0.813 18.799 1.00 56.69 271 ARG A N 1
ATOM 2247 C CA . ARG A 1 271 ? 17.755 1.260 19.821 1.00 56.69 271 ARG A CA 1
ATOM 2248 C C . ARG A 1 271 ? 17.280 2.455 20.662 1.00 56.69 271 ARG A C 1
ATOM 2250 O O . ARG A 1 271 ? 18.101 3.003 21.401 1.00 56.69 271 ARG A O 1
ATOM 2257 N N . LEU A 1 272 ? 16.007 2.830 20.566 1.00 39.66 272 LEU A N 1
ATOM 2258 C CA . LEU A 1 272 ? 15.320 3.751 21.480 1.00 39.66 272 LEU A CA 1
ATOM 2259 C C . LEU A 1 272 ? 14.449 2.972 22.475 1.00 39.66 272 LEU A C 1
ATOM 2261 O O . LEU A 1 272 ? 14.259 3.504 23.591 1.00 39.66 272 LEU A O 1
#

Sequence (272 aa):
MGKWIFGLLAAIVLGIGFFVMSDKDAQSAKPASNTQQSKWEQKEQLTVGVDPHNHPEYKSNFELYFAHLNSAVLVDKANVDNGGKTLSNEDYKRILNDIRKNLDNIKYDGEKKDELEKVKKLVDQAIQNNAIKGDEIFYEIHQIIHELDKHFNTTYFVDEVSNKQSEASFFIEKSEFDDVYKWLASTKRELHSDKYDPFRDREGFLVHMAHASYAYSRHFYNLEDDIFMKMKLSELIKLFGKMKNETDSNKYNEYIEQFDTIYDEIRKERRL